Protein AF-A0A0G3IHI0-F1 (afdb_monomer_lite)

Secondary structure (DSSP, 8-state):
-EEEE-TTS-EEEEEESS-HHHHHHHHHT-SS----HHHHHHHHHHHHHHHHH-HHHHHHHHHHHSTTEEESSHHHHHHHHHTTT-------GGG--TT-EEEEE-HHHHHH-TT-TTSEEEEEEEEE-TTTTT-EEEEESSSPPPEEHHHHHHHHHHHHTSPPBHHHHHHHHHHTT--PPPTT-SS-HHHHHHHHHHHH-HHHHHHHHHHGGG--TTGGGSB-S-PPPGGG--S--EEEEEE--

Foldseek 3Di:
DDWDQDPVRDIKDKFAAQFVVVVLVVQVPDPPRDDQQQLVVLSVLLVVLCVVQPRNRSSVQCCPQVVRMDISHPVRSQSSQVVVVFHWDFDDPVPDAFFKKFKWAQPLCCLQAVPDSLRIFIWTFRFFDPVPPRATWIDTPPPDDTDGPVVVLVVNLVVLQFAHFLLSLVNLVVQLVDFDADPPGPGGSVRQVVQQCVVPPVVQSVVSNVVVVVDDPVRSRDGGPGGRDVVSRDSDMDRPGITDD

Structure (mmCIF, N/CA/C/O backbone):
data_AF-A0A0G3IHI0-F1
#
_entry.id   AF-A0A0G3IHI0-F1
#
loop_
_atom_site.group_PDB
_atom_site.id
_atom_site.type_symbol
_atom_site.label_atom_id
_atom_site.label_alt_id
_atom_site.label_comp_id
_atom_site.label_asym_id
_atom_site.label_entity_id
_atom_site.label_seq_id
_atom_site.pdbx_PDB_ins_code
_atom_site.Cartn_x
_atom_site.Cartn_y
_atom_site.Cartn_z
_atom_site.occupancy
_atom_site.B_iso_or_equiv
_atom_site.auth_seq_id
_atom_site.auth_comp_id
_atom_site.auth_asym_id
_atom_site.auth_atom_id
_atom_site.pdbx_PDB_model_num
ATOM 1 N N . MET A 1 1 ? -15.143 -15.387 12.262 1.00 87.44 1 MET A N 1
ATOM 2 C CA . MET A 1 1 ? -15.282 -14.516 11.078 1.00 87.44 1 MET A CA 1
ATOM 3 C C . MET A 1 1 ? -15.231 -15.403 9.837 1.00 87.44 1 MET A C 1
ATOM 5 O O . MET A 1 1 ? -14.634 -16.470 9.929 1.00 87.44 1 MET A O 1
ATOM 9 N N . ARG A 1 2 ? -15.918 -15.060 8.745 1.00 85.12 2 ARG A N 1
ATOM 10 C CA . ARG A 1 2 ? -15.931 -15.834 7.491 1.00 85.12 2 ARG A CA 1
ATOM 11 C C . ARG A 1 2 ? -15.214 -15.045 6.403 1.00 85.12 2 ARG A C 1
ATOM 13 O O . ARG A 1 2 ? -15.430 -13.843 6.302 1.00 85.12 2 ARG A O 1
ATOM 20 N N . GLN A 1 3 ? -14.407 -15.734 5.607 1.00 83.56 3 GLN A N 1
ATOM 21 C CA . GLN A 1 3 ? -13.783 -15.181 4.410 1.00 83.56 3 GLN A CA 1
ATOM 22 C C . GLN A 1 3 ? -14.759 -15.262 3.226 1.00 83.56 3 GLN A C 1
ATOM 24 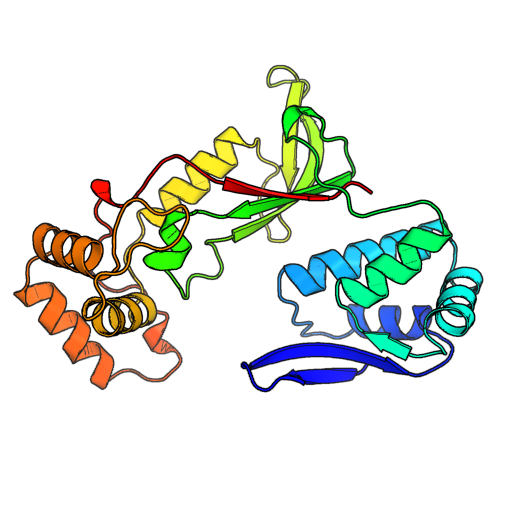O O . GLN A 1 3 ? -15.473 -16.259 3.080 1.00 83.56 3 GLN A O 1
ATOM 29 N N . ARG A 1 4 ? -14.774 -14.233 2.381 1.00 80.06 4 ARG A N 1
ATOM 30 C CA . ARG A 1 4 ? -15.492 -14.170 1.105 1.00 80.06 4 ARG A CA 1
ATOM 31 C C . ARG A 1 4 ? -14.552 -13.610 0.036 1.00 80.06 4 ARG A C 1
ATOM 33 O O . ARG A 1 4 ? -13.705 -12.787 0.353 1.00 80.06 4 ARG A O 1
ATOM 40 N N . ILE A 1 5 ? -14.693 -14.080 -1.199 1.00 72.62 5 ILE A N 1
ATOM 41 C CA . ILE A 1 5 ? -14.028 -13.498 -2.371 1.00 72.62 5 ILE A CA 1
ATOM 42 C C . ILE A 1 5 ? -15.074 -12.635 -3.082 1.00 72.62 5 ILE A C 1
ATOM 44 O O . ILE A 1 5 ? -16.183 -13.118 -3.336 1.00 72.62 5 ILE A O 1
ATOM 48 N N . GLU A 1 6 ? -14.754 -11.370 -3.327 1.00 74.00 6 GLU A N 1
ATOM 49 C CA . GLU A 1 6 ? -15.619 -10.417 -4.027 1.00 74.00 6 GLU A CA 1
ATOM 50 C C . GLU A 1 6 ? -15.458 -10.536 -5.557 1.00 74.00 6 GLU A C 1
ATOM 52 O O . GLU A 1 6 ? -14.597 -11.260 -6.062 1.00 74.00 6 GLU A O 1
ATOM 57 N N . GLU A 1 7 ? -16.332 -9.873 -6.318 1.00 59.03 7 GLU A N 1
ATOM 58 C CA . GLU A 1 7 ? -16.390 -9.997 -7.788 1.00 59.03 7 GLU A CA 1
ATOM 59 C C . GLU A 1 7 ? -15.126 -9.489 -8.500 1.00 59.03 7 GLU A C 1
ATOM 61 O O . GLU A 1 7 ? -14.806 -9.952 -9.593 1.00 59.03 7 GLU A O 1
ATOM 66 N N . ASP A 1 8 ? -14.390 -8.577 -7.866 1.00 55.50 8 ASP A N 1
ATOM 67 C CA . ASP A 1 8 ? -13.107 -8.041 -8.331 1.00 55.50 8 ASP A CA 1
ATOM 68 C C . ASP A 1 8 ? -11.900 -8.917 -7.940 1.00 55.50 8 ASP A C 1
ATOM 70 O O . ASP A 1 8 ? -10.761 -8.589 -8.270 1.00 55.50 8 ASP A O 1
ATOM 74 N N . GLY A 1 9 ? -12.137 -10.044 -7.260 1.00 60.50 9 GLY A N 1
ATOM 75 C CA . GLY A 1 9 ? -11.102 -10.958 -6.781 1.00 60.50 9 GLY A CA 1
ATOM 76 C C . GLY A 1 9 ? -10.497 -10.582 -5.426 1.00 60.50 9 GLY A C 1
ATOM 77 O O . GLY A 1 9 ? -9.649 -11.328 -4.931 1.00 60.50 9 GLY A O 1
ATOM 78 N N . SER A 1 10 ? -10.933 -9.482 -4.800 1.00 66.25 10 SER A N 1
ATOM 79 C CA . SER A 1 10 ? -10.493 -9.097 -3.456 1.00 66.25 10 SER A CA 1
ATOM 80 C C . SER A 1 10 ? -11.064 -10.024 -2.374 1.00 66.25 10 SER A C 1
ATOM 82 O O . SER A 1 10 ? -12.069 -10.718 -2.564 1.00 66.25 10 SER A O 1
ATOM 84 N N . ILE A 1 11 ? -10.390 -10.077 -1.223 1.00 74.00 11 ILE A N 1
ATOM 85 C CA . ILE A 1 11 ? -10.815 -10.874 -0.069 1.00 74.00 11 ILE A CA 1
ATOM 86 C C . ILE A 1 11 ? -11.546 -9.956 0.914 1.00 74.00 11 ILE A C 1
ATOM 88 O O . ILE A 1 11 ? -11.059 -8.888 1.256 1.00 74.00 11 ILE A O 1
ATOM 92 N N . ALA A 1 12 ? -12.682 -10.404 1.438 1.00 81.50 12 ALA A N 1
ATOM 93 C CA . ALA A 1 12 ? -13.408 -9.736 2.511 1.00 81.50 12 ALA A CA 1
ATOM 94 C C . ALA A 1 12 ? -13.579 -10.669 3.715 1.00 81.50 12 ALA A C 1
ATOM 96 O O . ALA A 1 12 ? -13.803 -11.876 3.567 1.00 81.50 12 ALA A O 1
ATOM 97 N N . TYR A 1 13 ? -13.520 -10.109 4.923 1.00 88.50 13 TYR A N 1
ATOM 98 C CA . TYR A 1 13 ? -13.780 -10.838 6.163 1.00 88.50 13 TYR A CA 1
ATOM 99 C C . TYR A 1 13 ? -15.013 -10.277 6.860 1.00 88.50 13 TYR A C 1
ATOM 101 O O . TYR A 1 13 ? -15.036 -9.123 7.273 1.00 88.50 13 TYR A O 1
ATOM 109 N N . ILE A 1 14 ? -16.038 -11.118 7.008 1.00 91.75 14 ILE A N 1
ATOM 110 C CA . ILE A 1 14 ? -17.348 -10.710 7.517 1.00 91.75 14 ILE A CA 1
ATOM 111 C C . ILE A 1 14 ? -17.708 -11.538 8.749 1.00 91.75 14 ILE A C 1
ATOM 113 O O . ILE A 1 14 ? -17.458 -12.747 8.843 1.00 91.75 14 ILE A O 1
ATOM 117 N N . TYR A 1 15 ? -18.314 -10.887 9.724 1.00 93.38 15 TYR A N 1
ATOM 118 C CA . TYR A 1 15 ? -18.810 -11.470 10.950 1.00 93.38 15 TYR A CA 1
ATOM 119 C C . TYR A 1 15 ? -20.286 -11.127 11.163 1.00 93.38 15 TYR A C 1
ATOM 121 O O . TYR A 1 15 ? -20.734 -10.020 10.882 1.00 93.38 15 TYR A O 1
ATOM 129 N N . GLU A 1 16 ? -21.030 -12.094 11.693 1.00 94.25 16 GLU A N 1
ATOM 130 C CA . GLU A 1 16 ? -22.399 -11.915 12.165 1.00 94.25 16 GLU A CA 1
ATOM 131 C C . GLU A 1 16 ? -22.557 -12.684 13.481 1.00 94.25 16 GLU A C 1
ATOM 133 O O . GLU A 1 16 ? -22.312 -13.894 13.540 1.00 94.25 16 GLU A O 1
ATOM 138 N N . GLY A 1 17 ? -22.924 -11.978 14.550 1.00 91.88 17 GLY A N 1
ATOM 139 C CA . GLY A 1 17 ? -23.102 -12.542 15.882 1.00 91.88 17 GLY A CA 1
ATOM 140 C C . GLY A 1 17 ? -22.890 -11.522 17.001 1.00 91.88 17 GLY A C 1
ATOM 141 O O . GLY A 1 17 ? -22.946 -10.316 16.791 1.00 91.88 17 GLY A O 1
ATOM 142 N N . LYS A 1 18 ? -22.666 -12.021 18.222 1.00 90.25 18 LYS A N 1
ATOM 143 C CA . LYS A 1 18 ? -22.511 -11.193 19.437 1.00 90.25 18 LYS A CA 1
ATOM 144 C C . LYS A 1 18 ? -21.088 -11.126 19.993 1.00 90.25 18 LYS A C 1
ATOM 146 O O . LYS A 1 18 ? -20.778 -10.204 20.723 1.00 90.25 18 LYS A O 1
ATOM 151 N N . ASP A 1 19 ? -20.249 -12.099 19.654 1.00 93.19 19 ASP A N 1
ATOM 152 C CA . ASP A 1 19 ? -18.867 -12.231 20.126 1.00 93.19 19 ASP A CA 1
ATOM 153 C C . ASP A 1 19 ? -17.843 -11.935 19.009 1.00 93.19 19 ASP A C 1
ATOM 155 O O . ASP A 1 19 ? -17.274 -12.842 18.393 1.00 93.19 19 ASP A O 1
ATOM 159 N N . LEU A 1 20 ? -17.658 -10.649 18.696 1.00 93.81 20 LEU A N 1
ATOM 160 C CA . LEU A 1 20 ? -16.629 -10.192 17.760 1.00 93.81 20 LEU A CA 1
ATOM 161 C C . LEU A 1 20 ? -15.230 -10.518 18.280 1.00 93.81 20 LEU A C 1
ATOM 163 O O . LEU A 1 20 ? -14.411 -11.019 17.514 1.00 93.81 20 LEU A O 1
ATOM 167 N N . SER A 1 21 ? -14.966 -10.297 19.570 1.00 92.00 21 SER A N 1
ATOM 168 C CA . SER A 1 21 ? -13.668 -10.597 20.189 1.00 92.00 21 SER A CA 1
ATOM 169 C C . SER A 1 21 ? -13.239 -12.048 19.980 1.00 92.00 21 SER A C 1
ATOM 171 O O . SER A 1 21 ? -12.132 -12.314 19.503 1.00 92.00 21 SER A O 1
ATOM 173 N N . GLY A 1 22 ? -14.127 -13.007 20.253 1.00 91.25 22 GLY A N 1
ATOM 174 C CA . GLY A 1 22 ? -13.869 -14.419 19.990 1.00 91.25 22 GLY A CA 1
ATOM 175 C C . GLY A 1 22 ? -13.744 -14.734 18.498 1.00 91.25 22 GLY A C 1
ATOM 176 O O . GLY A 1 22 ? -12.965 -15.609 18.111 1.00 91.25 22 GLY A O 1
ATOM 177 N N . ALA A 1 23 ? -14.465 -14.017 17.631 1.00 91.69 23 ALA A N 1
ATOM 178 C CA . ALA A 1 23 ? -14.326 -14.152 16.184 1.00 91.69 23 ALA A CA 1
ATOM 179 C C . ALA A 1 23 ? -12.973 -13.641 15.659 1.00 91.69 23 ALA A C 1
ATOM 181 O O . ALA A 1 23 ? -12.434 -14.277 14.753 1.00 91.69 23 ALA A O 1
ATOM 182 N N . LEU A 1 24 ? -12.435 -12.558 16.229 1.00 91.44 24 LEU A N 1
ATOM 183 C CA . LEU A 1 24 ? -11.104 -12.019 15.938 1.00 91.44 24 LEU A CA 1
ATOM 184 C C . LEU A 1 24 ? -10.007 -12.959 16.445 1.00 91.44 24 LEU A C 1
ATOM 186 O O . LEU A 1 24 ? -9.093 -13.274 15.694 1.00 91.44 24 LEU A O 1
ATOM 190 N N . ASN A 1 25 ? -10.144 -13.505 17.659 1.00 89.94 25 ASN A N 1
ATOM 191 C CA . ASN A 1 25 ? -9.208 -14.506 18.190 1.00 89.94 25 ASN A CA 1
ATOM 192 C C . ASN A 1 25 ? -9.120 -15.747 17.292 1.00 89.94 25 ASN A C 1
ATOM 194 O O . ASN A 1 25 ? -8.037 -16.265 17.041 1.00 89.94 25 ASN A O 1
ATOM 198 N N . LYS A 1 26 ? -10.257 -16.210 16.762 1.00 88.69 26 LYS A N 1
ATOM 199 C CA . LYS A 1 26 ? -10.284 -17.318 15.793 1.00 88.69 26 LYS A CA 1
ATOM 200 C C . LYS A 1 26 ? -9.663 -16.946 14.450 1.00 88.69 26 LYS A C 1
ATOM 202 O O . LYS A 1 26 ? -9.112 -17.821 13.798 1.00 88.69 26 LYS A O 1
ATOM 207 N N . LEU A 1 27 ? -9.794 -15.686 14.035 1.00 86.12 27 LEU A N 1
ATOM 208 C CA . LEU A 1 27 ? -9.224 -15.192 12.788 1.00 86.12 27 LEU A CA 1
ATOM 209 C C . LEU A 1 27 ? -7.691 -15.193 12.857 1.00 86.12 27 LEU A C 1
ATOM 211 O O . LEU A 1 27 ? -7.055 -15.805 12.011 1.00 86.12 27 LEU A O 1
ATOM 215 N N . ILE A 1 28 ? -7.116 -14.587 13.900 1.00 84.38 28 ILE A N 1
ATOM 216 C CA . ILE A 1 28 ? -5.655 -14.486 14.071 1.00 84.38 28 ILE A CA 1
ATOM 217 C C . ILE A 1 28 ? -4.987 -15.821 14.420 1.00 84.38 28 ILE A C 1
ATOM 219 O O . ILE A 1 28 ? -3.786 -15.970 14.235 1.00 84.38 28 ILE A O 1
ATOM 223 N N . ALA A 1 29 ? -5.748 -16.785 14.949 1.00 82.94 29 ALA A N 1
ATOM 224 C CA . ALA A 1 29 ? -5.262 -18.134 15.238 1.00 82.94 29 ALA A CA 1
ATOM 225 C C . ALA A 1 29 ? -5.324 -19.080 14.024 1.00 82.94 29 ALA A C 1
ATOM 227 O O . ALA A 1 29 ? -4.871 -20.220 14.123 1.00 82.94 29 ALA A O 1
ATOM 228 N N . HIS A 1 30 ? -5.925 -18.654 12.908 1.00 76.31 30 HIS A N 1
ATOM 229 C CA . HIS A 1 30 ? -5.966 -19.436 11.676 1.00 76.31 30 HIS A CA 1
ATOM 230 C C . HIS A 1 30 ? -4.599 -19.380 10.975 1.00 76.31 30 HIS A C 1
ATOM 232 O O . HIS A 1 30 ? -3.996 -18.320 10.922 1.00 76.31 30 HIS A O 1
ATOM 238 N N . ASP A 1 31 ? -4.110 -20.491 10.420 1.00 59.19 31 ASP A N 1
ATOM 239 C CA . ASP A 1 31 ? -2.842 -20.555 9.673 1.00 59.19 31 ASP A CA 1
ATOM 240 C C . ASP A 1 31 ? -3.004 -21.539 8.489 1.00 59.19 31 ASP A C 1
ATOM 242 O O . ASP A 1 31 ? -3.382 -22.692 8.728 1.00 59.19 31 ASP A O 1
ATOM 246 N N . PRO A 1 32 ? -2.808 -21.129 7.216 1.00 57.06 32 PRO A N 1
ATOM 247 C CA . PRO A 1 32 ? -2.398 -19.798 6.773 1.00 57.06 32 PRO A CA 1
ATOM 248 C C . PRO A 1 32 ? -3.486 -18.745 6.981 1.00 57.06 32 PRO A C 1
ATOM 250 O O . PRO A 1 32 ? -4.678 -18.979 6.756 1.00 57.06 32 PRO A O 1
ATOM 253 N N . PHE A 1 33 ? -3.042 -17.566 7.408 1.00 68.25 33 PHE A N 1
ATOM 254 C CA . PHE A 1 33 ? -3.845 -16.357 7.493 1.00 68.25 33 PHE A CA 1
ATOM 255 C C . PHE A 1 33 ? -3.445 -15.417 6.361 1.00 68.25 33 PHE A C 1
ATOM 257 O O . PHE A 1 33 ? -2.286 -15.022 6.270 1.00 68.25 33 PHE A O 1
ATOM 264 N N . VAL A 1 34 ? -4.389 -15.087 5.478 1.00 68.00 34 VAL A N 1
ATOM 265 C CA . VAL A 1 34 ? -4.125 -14.238 4.310 1.00 68.00 34 VAL A CA 1
ATOM 266 C C . VAL A 1 34 ? -4.838 -12.906 4.489 1.00 68.00 34 VAL A C 1
ATOM 268 O O . VAL A 1 34 ? -6.064 -12.865 4.606 1.00 68.00 34 VAL A O 1
ATOM 271 N N . LEU A 1 35 ? -4.065 -11.828 4.492 1.00 68.50 35 LEU A N 1
ATOM 272 C CA . LEU A 1 35 ? -4.540 -10.453 4.531 1.00 68.50 35 LEU A CA 1
ATOM 273 C C . LEU A 1 35 ? -3.804 -9.662 3.455 1.00 68.50 35 LEU A C 1
ATOM 275 O O . LEU A 1 35 ? -2.591 -9.808 3.317 1.00 68.50 35 LEU A O 1
ATOM 279 N N . ASP A 1 36 ? -4.523 -8.806 2.737 1.00 68.06 36 ASP A N 1
ATOM 280 C CA . ASP A 1 36 ? -3.878 -7.671 2.087 1.00 68.06 36 ASP A CA 1
ATOM 281 C C . ASP A 1 36 ? -3.536 -6.593 3.132 1.00 68.06 36 ASP A C 1
ATOM 283 O O . ASP A 1 36 ? -3.948 -6.659 4.298 1.00 68.06 36 ASP A O 1
ATOM 287 N N . CYS A 1 37 ? -2.758 -5.590 2.730 1.00 65.50 37 CYS A N 1
ATOM 288 C CA . CYS A 1 37 ? -2.298 -4.566 3.658 1.00 65.50 37 CYS A CA 1
ATOM 289 C C . CYS A 1 37 ? -3.443 -3.718 4.245 1.00 65.50 37 CYS A C 1
ATOM 291 O O . CYS A 1 37 ? -3.336 -3.268 5.385 1.00 65.50 37 CYS A O 1
ATOM 293 N N . THR A 1 38 ? -4.541 -3.517 3.513 1.00 71.88 38 THR A N 1
ATOM 294 C CA . THR A 1 38 ? -5.697 -2.739 3.983 1.00 71.88 38 THR A CA 1
ATOM 295 C C . THR A 1 38 ? -6.480 -3.509 5.043 1.00 71.88 38 THR A C 1
ATOM 297 O O . THR A 1 38 ? -6.780 -2.968 6.109 1.00 71.88 38 THR A O 1
ATOM 300 N N . LEU A 1 39 ? -6.764 -4.790 4.797 1.00 78.06 39 LEU A N 1
ATOM 301 C CA . LEU A 1 39 ? -7.377 -5.693 5.770 1.00 78.06 39 LEU A CA 1
ATOM 302 C C . LEU A 1 39 ? -6.515 -5.817 7.025 1.00 78.06 39 LEU A C 1
ATOM 304 O O . LEU A 1 39 ? -7.047 -5.854 8.134 1.00 78.06 39 LEU A O 1
ATOM 308 N N . PHE A 1 40 ? -5.191 -5.850 6.862 1.00 76.88 40 PHE A N 1
ATOM 309 C CA . PHE A 1 40 ? -4.257 -5.870 7.979 1.00 76.88 40 PHE A CA 1
ATOM 310 C C . PHE A 1 40 ? -4.365 -4.606 8.840 1.00 76.88 40 PHE A C 1
ATOM 312 O O . PHE A 1 40 ? -4.521 -4.711 10.056 1.00 76.88 40 PHE A O 1
ATOM 319 N N . VAL A 1 41 ? -4.352 -3.417 8.229 1.00 76.62 41 VAL A N 1
ATOM 320 C CA . VAL A 1 41 ? -4.532 -2.148 8.953 1.00 76.62 41 VAL A CA 1
ATOM 321 C C . VAL A 1 41 ? -5.862 -2.132 9.705 1.00 76.62 41 VAL A C 1
ATOM 323 O O . VAL A 1 41 ? -5.888 -1.859 10.905 1.00 76.62 41 VAL A O 1
ATOM 326 N N . ASN A 1 42 ? -6.958 -2.503 9.040 1.00 83.19 42 ASN A N 1
ATOM 327 C CA . ASN A 1 42 ? -8.282 -2.567 9.661 1.00 83.19 42 ASN A CA 1
ATOM 328 C C . ASN A 1 42 ? -8.322 -3.568 10.826 1.00 83.19 42 ASN A C 1
ATOM 330 O O . ASN A 1 42 ? -8.953 -3.301 11.853 1.00 83.19 42 ASN A O 1
ATOM 334 N N . LEU A 1 43 ? -7.616 -4.696 10.709 1.00 86.38 43 LEU A N 1
ATOM 335 C CA . LEU A 1 43 ? -7.477 -5.667 11.790 1.00 86.38 43 LEU A CA 1
ATOM 336 C C . LEU A 1 43 ? -6.711 -5.096 12.971 1.00 86.38 43 LEU A C 1
ATOM 338 O O . LEU A 1 43 ? -7.192 -5.214 14.094 1.00 86.38 43 LEU A O 1
ATOM 342 N N . CYS A 1 44 ? -5.565 -4.459 12.739 1.00 81.25 44 CYS A N 1
ATOM 343 C CA . CYS A 1 44 ? -4.801 -3.808 13.797 1.00 81.25 44 CYS A CA 1
ATOM 344 C C . CYS A 1 44 ? -5.641 -2.761 14.523 1.00 81.25 44 CYS A C 1
ATOM 346 O O . CYS A 1 44 ? -5.727 -2.822 15.744 1.00 81.25 44 CYS A O 1
ATOM 348 N N . MET A 1 45 ? -6.338 -1.885 13.794 1.00 81.50 45 MET A N 1
ATOM 349 C CA . MET A 1 45 ? -7.235 -0.888 14.390 1.00 81.50 45 MET A CA 1
ATOM 350 C C . MET A 1 45 ? -8.322 -1.543 15.248 1.00 81.50 45 MET A C 1
ATOM 352 O O . MET A 1 45 ? -8.569 -1.126 16.378 1.00 81.50 45 MET A O 1
ATOM 356 N N . THR A 1 46 ? -8.938 -2.616 14.748 1.00 87.06 46 THR A N 1
ATOM 357 C CA . THR A 1 4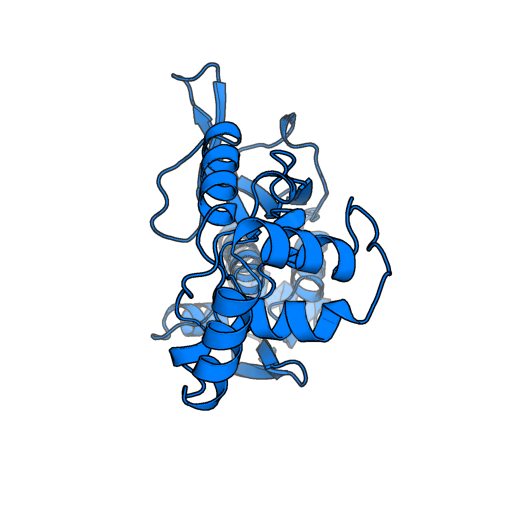6 ? -9.991 -3.339 15.476 1.00 87.06 46 THR A CA 1
ATOM 358 C C . THR A 1 46 ? -9.448 -4.051 16.720 1.00 87.06 46 THR A C 1
ATOM 360 O O . THR A 1 46 ? -10.101 -4.061 17.763 1.00 87.06 46 THR A O 1
ATOM 363 N N . LEU A 1 47 ? -8.253 -4.644 16.641 1.00 87.19 47 LEU A N 1
ATOM 364 C CA . LEU A 1 47 ? -7.595 -5.295 17.776 1.00 87.19 47 LEU A CA 1
ATOM 365 C C . LEU A 1 47 ? -7.136 -4.271 18.819 1.00 87.19 47 LEU A C 1
ATOM 367 O O . LEU A 1 47 ? -7.355 -4.493 20.001 1.00 87.19 47 LEU A O 1
ATOM 371 N N . SER A 1 48 ? -6.584 -3.129 18.407 1.00 80.12 48 SER A N 1
ATOM 372 C CA . SER A 1 48 ? -6.233 -2.039 19.322 1.00 80.12 48 SER A CA 1
ATOM 373 C C . SER A 1 48 ? -7.465 -1.475 20.026 1.00 80.12 48 SER A C 1
ATOM 375 O O . SER A 1 48 ? -7.433 -1.259 21.233 1.00 80.12 48 SER A O 1
ATOM 377 N N . LEU A 1 49 ? -8.582 -1.322 19.305 1.00 83.38 49 LEU A N 1
ATOM 378 C CA . LEU A 1 49 ? -9.862 -0.935 19.896 1.00 83.38 49 LEU A CA 1
ATOM 379 C C . LEU A 1 49 ? -10.331 -1.950 20.947 1.00 83.38 49 LEU A C 1
ATOM 381 O O . LEU A 1 49 ? -10.790 -1.569 22.023 1.00 83.38 49 LEU A O 1
ATOM 385 N N . ARG A 1 50 ? -10.213 -3.246 20.643 1.00 88.25 50 ARG A N 1
ATOM 386 C CA . ARG A 1 50 ? -10.518 -4.322 21.591 1.00 88.25 50 ARG A CA 1
ATOM 387 C C . ARG A 1 50 ? -9.639 -4.239 22.834 1.00 88.25 50 ARG A C 1
ATOM 389 O O . ARG A 1 50 ? -10.152 -4.392 23.935 1.00 88.25 50 ARG A O 1
ATOM 396 N N . ASP A 1 51 ? -8.340 -4.034 22.654 1.00 81.38 51 ASP A N 1
ATOM 397 C CA . ASP A 1 51 ? -7.374 -4.019 23.748 1.00 81.38 51 ASP A CA 1
ATOM 398 C C . ASP A 1 51 ? -7.598 -2.805 24.676 1.00 81.38 51 ASP A C 1
ATOM 400 O O . ASP A 1 51 ? -7.446 -2.937 25.888 1.00 81.38 51 ASP A O 1
ATOM 404 N N . GLU A 1 52 ? -8.040 -1.662 24.134 1.00 81.06 52 GLU A N 1
ATOM 405 C CA . GLU A 1 52 ? -8.393 -0.460 24.908 1.00 81.06 52 GLU A CA 1
ATOM 406 C C . GLU A 1 52 ? -9.741 -0.596 25.640 1.00 81.06 52 GLU A C 1
ATOM 408 O O . GLU A 1 52 ? -9.869 -0.242 26.811 1.00 81.06 52 GLU A O 1
ATOM 413 N N . LEU A 1 53 ? -10.772 -1.108 24.960 1.00 84.44 53 LEU A N 1
ATOM 414 C CA . LEU A 1 53 ? -12.133 -1.165 25.507 1.00 84.44 53 LEU A CA 1
ATOM 415 C C . LEU A 1 53 ? -12.420 -2.415 26.344 1.00 84.44 53 LEU A C 1
ATOM 417 O O . LEU A 1 53 ? -13.331 -2.412 27.176 1.00 84.44 53 LEU A O 1
ATOM 421 N N . GLY A 1 54 ? -11.688 -3.495 26.091 1.00 86.62 54 GLY A N 1
ATOM 422 C CA . GLY A 1 54 ? -12.016 -4.837 26.546 1.00 86.62 54 GLY A CA 1
ATOM 423 C C . GLY A 1 54 ? -13.108 -5.518 25.709 1.00 86.62 54 GLY A C 1
ATOM 424 O O . GLY A 1 54 ? -13.899 -4.891 24.997 1.00 86.62 54 GLY A O 1
ATOM 425 N N . ASP A 1 55 ? -13.167 -6.846 25.830 1.00 91.38 55 ASP A N 1
ATOM 426 C CA . ASP A 1 55 ? -14.025 -7.708 25.007 1.00 91.38 55 ASP A CA 1
ATOM 427 C C . ASP A 1 55 ? -15.521 -7.398 25.133 1.00 91.38 55 ASP A C 1
ATOM 429 O O . ASP A 1 55 ? -16.241 -7.343 24.134 1.00 91.38 55 ASP A O 1
ATOM 433 N N . GLU A 1 56 ? -16.003 -7.189 26.360 1.00 91.56 56 GLU A N 1
ATOM 434 C CA . GLU A 1 56 ? -17.421 -6.925 26.623 1.00 91.56 56 GLU A CA 1
ATOM 435 C C . GLU A 1 56 ? -17.879 -5.650 25.914 1.00 91.56 56 GLU A C 1
ATOM 437 O O . GLU A 1 56 ? -18.896 -5.643 25.217 1.00 91.56 56 GLU A O 1
ATOM 442 N N . ARG A 1 57 ? -17.080 -4.586 26.023 1.00 89.56 57 ARG A N 1
ATOM 443 C CA . ARG A 1 57 ? -17.433 -3.276 25.490 1.00 89.56 57 ARG A CA 1
ATOM 444 C C . ARG A 1 57 ? -17.362 -3.226 23.966 1.00 89.56 57 ARG A C 1
ATOM 446 O O . ARG A 1 57 ? -18.231 -2.616 23.344 1.00 89.56 57 ARG A O 1
ATOM 453 N N . LEU A 1 58 ? -16.391 -3.904 23.351 1.00 91.94 58 LEU A N 1
ATOM 454 C CA . LEU A 1 58 ? -16.340 -4.040 21.893 1.00 91.94 58 LEU A CA 1
ATOM 455 C C . LEU A 1 58 ? -17.576 -4.779 21.353 1.00 91.94 58 LEU A C 1
ATOM 457 O O . LEU A 1 58 ? -18.191 -4.352 20.375 1.00 91.94 58 LEU A O 1
ATOM 461 N N . ASN A 1 59 ? -17.966 -5.874 22.007 1.00 92.56 59 ASN A N 1
ATOM 462 C CA . ASN A 1 59 ? -19.137 -6.662 21.624 1.00 92.56 59 ASN A CA 1
ATOM 463 C C . ASN A 1 59 ? -20.451 -5.864 21.769 1.00 92.56 59 ASN A C 1
ATOM 465 O O . ASN A 1 59 ? -21.355 -5.985 20.935 1.00 92.56 59 ASN A O 1
ATOM 469 N N . GLU A 1 60 ? -20.556 -4.998 22.781 1.00 91.94 60 GLU A N 1
ATOM 470 C CA . GLU A 1 60 ? -21.666 -4.044 22.915 1.00 91.94 60 GLU A CA 1
ATOM 471 C C . GLU A 1 60 ? -21.707 -3.014 21.777 1.00 91.94 60 GLU A C 1
ATOM 473 O O . GLU A 1 60 ? -22.785 -2.738 21.235 1.00 91.94 60 GLU A O 1
ATOM 478 N N . LEU A 1 61 ? -20.555 -2.453 21.388 1.00 90.06 61 LEU A N 1
ATOM 479 C CA . LEU A 1 61 ? -20.468 -1.509 20.267 1.00 90.06 61 LEU A CA 1
ATOM 480 C C . LEU A 1 61 ? -20.905 -2.165 18.959 1.00 90.06 61 LEU A C 1
ATOM 482 O O . LEU A 1 61 ? -21.751 -1.617 18.251 1.00 90.06 61 LEU A O 1
ATOM 486 N N . LEU A 1 62 ? -20.430 -3.383 18.691 1.00 91.38 62 LEU A N 1
ATOM 487 C CA . LEU A 1 62 ? -20.877 -4.171 17.547 1.00 91.38 62 LEU A CA 1
ATOM 488 C C . LEU A 1 62 ? -22.409 -4.300 17.515 1.00 91.38 62 LEU A C 1
ATOM 490 O O . LEU A 1 62 ? -23.046 -4.072 16.483 1.00 91.38 62 LEU A O 1
ATOM 494 N N . SER A 1 63 ? -23.013 -4.696 18.639 1.00 89.12 63 SER A N 1
ATOM 495 C CA . SER A 1 63 ? -24.458 -4.920 18.702 1.00 89.12 63 SER A CA 1
ATOM 496 C C . SER A 1 63 ? -25.254 -3.627 18.534 1.00 89.12 63 SER A C 1
ATOM 498 O O . SER A 1 63 ? -26.308 -3.646 17.902 1.00 89.12 63 SER A O 1
ATOM 500 N N . SER A 1 64 ? -24.789 -2.525 19.122 1.00 89.94 64 SER A N 1
ATOM 501 C CA . SER A 1 64 ? -25.525 -1.257 19.155 1.00 89.94 64 SER A CA 1
ATOM 502 C C . SER A 1 64 ? -25.363 -0.421 17.885 1.00 89.94 64 SER A C 1
ATOM 504 O O . SER A 1 64 ? -26.308 0.267 17.501 1.00 89.94 64 SER A O 1
ATOM 506 N N . LYS A 1 65 ? -24.204 -0.488 17.217 1.00 88.25 65 LYS A N 1
ATOM 507 C CA . LYS A 1 65 ? -23.879 0.362 16.058 1.00 88.25 65 LYS A CA 1
ATOM 508 C C . LYS A 1 65 ? -23.981 -0.348 14.728 1.00 88.25 65 LYS A C 1
ATOM 510 O O . LYS A 1 65 ? -24.438 0.242 13.754 1.00 88.25 65 LYS A O 1
ATOM 515 N N . LEU A 1 66 ? -23.596 -1.615 14.698 1.00 89.12 66 LEU A N 1
ATOM 516 C CA . LEU A 1 66 ? -23.570 -2.399 13.469 1.00 89.12 66 LEU A CA 1
ATOM 517 C C . LEU A 1 66 ? -24.603 -3.535 13.477 1.00 89.12 66 LEU A C 1
ATOM 519 O O . LEU A 1 66 ? -24.630 -4.379 12.584 1.00 89.12 66 LEU A O 1
ATOM 523 N N . GLY A 1 67 ? -25.473 -3.581 14.493 1.00 90.44 67 GLY A N 1
ATOM 524 C CA . GLY A 1 67 ? -26.557 -4.559 14.581 1.00 90.44 67 GLY A CA 1
ATOM 525 C C . GLY A 1 67 ? -26.073 -6.008 14.679 1.00 90.44 67 GLY A C 1
ATOM 526 O O . GLY A 1 67 ? -26.767 -6.913 14.219 1.00 90.44 67 GLY A O 1
ATOM 527 N N . GLY A 1 68 ? -24.879 -6.239 15.238 1.00 91.56 68 GLY A N 1
ATOM 528 C CA . GLY A 1 68 ? -24.288 -7.578 15.324 1.00 91.56 68 GLY A CA 1
ATOM 529 C C . GLY A 1 68 ? -23.581 -8.040 14.048 1.00 91.56 68 GLY A C 1
ATOM 530 O O . GLY A 1 68 ? -23.193 -9.204 13.965 1.00 91.56 68 GLY A O 1
ATOM 531 N N . LYS A 1 69 ? -23.422 -7.170 13.047 1.00 93.88 69 LYS A N 1
ATOM 532 C CA . LYS A 1 69 ? -22.712 -7.460 11.796 1.00 93.88 69 LYS A CA 1
ATOM 533 C C . LYS A 1 69 ? -21.433 -6.646 11.739 1.00 93.88 69 LYS A C 1
ATOM 535 O O . LYS A 1 69 ? -21.424 -5.518 12.195 1.00 93.88 69 LYS A O 1
ATOM 540 N N . PHE A 1 70 ? -20.359 -7.210 11.220 1.00 93.50 70 PHE A N 1
ATOM 541 C CA . PHE A 1 70 ? -19.100 -6.490 11.079 1.00 93.50 70 PHE A CA 1
ATOM 542 C C . PHE A 1 70 ? -18.362 -6.968 9.848 1.00 93.50 70 PHE A C 1
ATOM 544 O O . PHE A 1 70 ? -18.117 -8.165 9.701 1.00 93.50 70 PHE A O 1
ATOM 551 N N . SER A 1 71 ? -18.002 -6.031 8.992 1.00 91.75 71 SER A N 1
ATOM 552 C CA . SER A 1 71 ? -17.041 -6.223 7.923 1.00 91.75 71 SER A CA 1
ATOM 553 C C . SER A 1 71 ? -15.685 -5.676 8.361 1.00 91.75 71 SER A C 1
ATOM 555 O O . SER A 1 71 ? -15.604 -4.608 8.964 1.00 91.75 71 SER A O 1
ATOM 557 N N . LEU A 1 72 ? -14.605 -6.401 8.074 1.00 88.75 72 LEU A N 1
ATOM 558 C CA . LEU A 1 72 ? -13.241 -5.930 8.310 1.00 88.75 72 LEU A CA 1
ATOM 559 C C . LEU A 1 72 ? -12.822 -4.930 7.219 1.00 88.75 72 LEU A C 1
ATOM 561 O O . LEU A 1 72 ? -11.880 -5.159 6.467 1.00 88.75 72 LEU A O 1
ATOM 565 N N . ASP A 1 73 ? -13.549 -3.826 7.116 1.00 83.94 73 ASP A N 1
ATOM 566 C CA . ASP A 1 73 ? -13.297 -2.750 6.167 1.00 83.94 73 ASP A CA 1
ATOM 567 C C . ASP A 1 73 ? -13.307 -1.385 6.859 1.00 83.94 73 ASP A C 1
ATOM 569 O O . ASP A 1 73 ? -13.692 -1.241 8.023 1.00 83.94 73 ASP A O 1
ATOM 573 N N . ALA A 1 74 ? -12.884 -0.357 6.126 1.00 78.75 74 ALA A N 1
ATOM 574 C CA . ALA A 1 74 ? -12.801 0.991 6.665 1.00 78.75 74 ALA A CA 1
ATOM 575 C C . ALA A 1 74 ? -14.169 1.542 7.108 1.00 78.75 74 ALA A C 1
ATOM 577 O O . ALA A 1 74 ? -14.211 2.370 8.012 1.00 78.75 74 ALA A O 1
ATOM 578 N N . SER A 1 75 ? -15.292 1.129 6.505 1.00 84.31 75 SER A N 1
ATOM 579 C CA . SER A 1 75 ? -16.613 1.669 6.852 1.00 84.31 75 SER A CA 1
ATOM 580 C C . SER A 1 75 ? -17.030 1.245 8.254 1.00 84.31 75 SER A C 1
ATOM 582 O O . SER A 1 75 ? -17.404 2.087 9.072 1.00 84.31 75 SER A O 1
ATOM 584 N N . ASP A 1 76 ? -16.955 -0.050 8.542 1.00 89.12 76 ASP A N 1
ATOM 585 C CA . ASP A 1 76 ? -17.377 -0.577 9.835 1.00 89.12 76 ASP A CA 1
ATOM 586 C C . ASP A 1 76 ? -16.357 -0.272 10.935 1.00 89.12 76 ASP A C 1
ATOM 588 O O . ASP A 1 76 ? -16.762 0.078 12.045 1.00 89.12 76 ASP A O 1
ATOM 592 N N . VAL A 1 77 ? -15.053 -0.286 10.627 1.00 85.25 77 VAL A N 1
ATOM 593 C CA . VAL A 1 77 ? -14.013 0.159 11.571 1.00 85.25 77 VAL A CA 1
ATOM 594 C C . VAL A 1 77 ? -14.213 1.628 11.957 1.00 85.25 77 VAL A C 1
ATOM 596 O O . VAL A 1 77 ? -14.204 1.941 13.147 1.00 85.25 77 VAL A O 1
ATOM 599 N N . ASN A 1 78 ? -14.482 2.523 10.997 1.00 80.44 78 ASN A N 1
ATOM 600 C CA . ASN A 1 78 ? -14.744 3.938 11.293 1.00 80.44 78 ASN A CA 1
ATOM 601 C C . ASN A 1 78 ? -15.951 4.130 12.220 1.00 80.44 78 ASN A C 1
ATOM 603 O O . ASN A 1 78 ? -15.856 4.873 13.193 1.00 80.44 78 ASN A O 1
ATOM 607 N N . LYS A 1 79 ? -17.062 3.421 11.982 1.00 85.88 79 LYS A N 1
ATOM 608 C CA . LYS A 1 79 ? -18.255 3.505 12.848 1.00 85.88 79 LYS A CA 1
ATOM 609 C C . LYS A 1 79 ? -17.971 3.076 14.290 1.00 85.88 79 LYS A C 1
ATOM 611 O O . LYS A 1 79 ? -18.602 3.588 15.210 1.00 85.88 79 LYS A O 1
ATOM 616 N N . LEU A 1 80 ? -17.067 2.115 14.497 1.00 84.62 80 LEU A N 1
ATOM 617 C CA . LEU A 1 80 ? -16.668 1.692 15.842 1.00 84.62 80 LEU A CA 1
ATOM 618 C C . LEU A 1 80 ? -15.755 2.725 16.522 1.00 84.62 80 LEU A C 1
ATOM 620 O O . LEU A 1 80 ? -15.892 2.946 17.724 1.00 84.62 80 LEU A O 1
ATOM 624 N N . LEU A 1 81 ? -14.859 3.367 15.764 1.00 79.75 81 LEU A N 1
ATOM 625 C CA . LEU A 1 81 ? -13.949 4.404 16.264 1.00 79.75 81 LEU A CA 1
ATOM 626 C C . LEU A 1 81 ? -14.681 5.701 16.645 1.00 79.75 81 LEU A C 1
ATOM 628 O O . LEU A 1 81 ? -14.406 6.264 17.706 1.00 79.75 81 LEU A O 1
ATOM 632 N N . GLU A 1 82 ? -15.650 6.143 15.835 1.00 80.19 82 GLU A N 1
ATOM 633 C CA . GLU A 1 82 ? -16.399 7.392 16.063 1.00 80.19 82 GLU A CA 1
ATOM 634 C C . GLU A 1 82 ? -17.041 7.452 17.460 1.00 80.19 82 GLU A C 1
ATOM 636 O O . GLU A 1 82 ? -17.070 8.504 18.101 1.00 80.19 82 GLU A O 1
ATOM 641 N N . GLU A 1 83 ? -17.506 6.315 17.978 1.00 75.25 83 GLU A N 1
ATOM 642 C CA . GLU A 1 83 ? -18.180 6.231 19.279 1.00 75.25 83 GLU A CA 1
ATOM 643 C C . GLU A 1 83 ? -17.269 6.446 20.481 1.00 75.25 83 GLU A C 1
ATOM 645 O O . GLU A 1 83 ? -17.743 6.793 21.564 1.00 75.25 83 GLU A O 1
ATOM 650 N N . ILE A 1 84 ? -15.970 6.243 20.301 1.00 71.19 84 ILE A N 1
ATOM 651 C CA . ILE A 1 84 ? -14.976 6.487 21.344 1.00 71.19 84 ILE A CA 1
ATOM 652 C C . ILE A 1 84 ? -14.238 7.809 21.121 1.00 71.19 84 ILE A C 1
ATOM 654 O O . ILE A 1 84 ? -13.273 8.110 21.818 1.00 71.19 84 ILE A O 1
ATOM 658 N N . GLY A 1 85 ? -14.722 8.623 20.176 1.00 64.69 85 GLY A N 1
ATOM 659 C CA . GLY A 1 85 ? -14.144 9.918 19.834 1.00 64.69 85 GLY A CA 1
ATOM 660 C C . GLY A 1 85 ? -12.858 9.823 19.018 1.00 64.69 85 GLY A C 1
ATOM 661 O O . GLY A 1 85 ? -12.188 10.843 18.853 1.00 64.69 85 GLY A O 1
ATOM 662 N N . LEU A 1 86 ? -12.522 8.636 18.504 1.00 67.00 86 LEU A N 1
ATOM 663 C CA . LEU A 1 86 ? -11.411 8.450 17.579 1.00 67.00 86 LEU A CA 1
ATOM 664 C C . LEU A 1 86 ? -11.921 8.581 16.147 1.00 67.00 86 LEU A C 1
ATOM 666 O O . LEU A 1 86 ? -13.052 8.217 15.824 1.00 67.00 86 LEU A O 1
ATOM 670 N N . LYS A 1 87 ? -11.086 9.121 15.268 1.00 63.75 87 LYS A N 1
ATOM 671 C CA . LYS A 1 87 ? -11.402 9.244 13.848 1.00 63.75 87 LYS A CA 1
ATOM 672 C C . LYS A 1 87 ? -10.149 8.993 13.041 1.00 63.75 87 LYS A C 1
ATOM 674 O O . LYS A 1 87 ? -9.081 9.493 13.376 1.00 63.75 87 LYS A O 1
ATOM 679 N N . ILE A 1 88 ? -10.317 8.312 11.920 1.00 61.59 88 ILE A N 1
ATOM 680 C CA . ILE A 1 88 ? -9.270 8.245 10.915 1.00 61.59 88 ILE A CA 1
ATOM 681 C C . ILE A 1 88 ? -9.194 9.631 10.261 1.00 61.59 88 ILE A C 1
ATOM 683 O O . ILE A 1 88 ? -10.095 10.037 9.526 1.00 61.59 88 ILE A O 1
ATOM 687 N N . ALA A 1 89 ? -8.142 10.392 10.569 1.00 57.66 89 ALA A N 1
ATOM 688 C CA . ALA A 1 89 ? -7.903 11.716 10.000 1.00 57.66 89 ALA A CA 1
ATOM 689 C C . ALA A 1 89 ? -6.557 11.790 9.277 1.00 57.66 89 ALA A C 1
ATOM 691 O O . ALA A 1 89 ? -5.554 11.272 9.767 1.00 57.66 89 ALA A O 1
ATOM 692 N N . VAL A 1 90 ? -6.547 12.500 8.144 1.00 58.19 90 VAL A N 1
ATOM 693 C CA . VAL A 1 90 ? -5.338 12.768 7.357 1.00 58.19 90 VAL A CA 1
ATOM 694 C C . VAL A 1 90 ? -4.504 13.854 8.029 1.00 58.19 90 VAL A C 1
ATOM 696 O O . VAL A 1 90 ? -4.963 14.984 8.204 1.00 58.19 90 VAL A O 1
ATOM 699 N N . LYS A 1 91 ? -3.263 13.516 8.387 1.00 63.34 91 LYS A N 1
ATOM 700 C CA . LYS A 1 91 ? -2.244 14.443 8.902 1.00 63.34 91 LYS A CA 1
ATOM 701 C C . LYS A 1 91 ? -1.127 14.659 7.887 1.00 63.34 91 LYS A C 1
ATOM 703 O O . LYS A 1 91 ? -0.891 13.842 7.005 1.00 63.34 91 LYS A O 1
ATOM 708 N N . SER A 1 92 ? -0.389 15.755 8.047 1.00 67.12 92 SER A N 1
ATOM 709 C CA . SER A 1 92 ? 0.910 15.879 7.381 1.00 67.12 92 SER A CA 1
ATOM 710 C C . SER A 1 92 ? 1.923 14.937 8.037 1.00 67.12 92 SER A C 1
ATOM 712 O O . SER A 1 92 ? 1.891 14.748 9.255 1.00 67.12 92 SER A O 1
ATOM 714 N N . VAL A 1 93 ? 2.862 14.382 7.262 1.00 69.31 93 VAL A N 1
ATOM 715 C CA . VAL A 1 93 ? 3.866 13.440 7.798 1.00 69.31 93 VAL A CA 1
ATOM 716 C C . VAL A 1 93 ? 4.639 14.023 8.983 1.00 69.31 93 VAL A C 1
ATOM 718 O O . VAL A 1 93 ? 4.883 13.336 9.967 1.00 69.31 93 VAL A O 1
ATOM 721 N N . ASN A 1 94 ? 4.958 15.318 8.948 1.00 70.88 94 ASN A N 1
ATOM 722 C CA . ASN A 1 94 ? 5.729 15.984 10.004 1.00 70.88 94 ASN A CA 1
ATOM 723 C C . ASN A 1 94 ? 4.979 16.101 11.347 1.00 70.88 94 ASN A C 1
ATOM 725 O O . ASN A 1 94 ? 5.583 16.468 12.354 1.00 70.88 94 ASN A O 1
ATOM 729 N N . GLN A 1 95 ? 3.675 15.819 11.363 1.00 74.06 95 GLN A N 1
ATOM 730 C CA . GLN A 1 95 ? 2.811 15.856 12.545 1.00 74.06 95 GLN A CA 1
ATOM 731 C C . GLN A 1 95 ? 2.499 14.458 13.095 1.00 74.06 95 GLN A C 1
ATOM 733 O O . GLN A 1 95 ? 1.696 14.346 14.021 1.00 74.06 95 GLN A O 1
ATOM 738 N N . MET A 1 96 ? 3.107 13.407 12.535 1.00 78.62 96 MET A N 1
ATOM 739 C CA . MET A 1 96 ? 2.865 12.041 12.982 1.00 78.62 96 MET A CA 1
ATOM 740 C C . MET A 1 96 ? 3.446 11.777 14.373 1.00 78.62 96 MET A C 1
ATOM 742 O O . MET A 1 96 ? 4.560 12.191 14.710 1.00 78.62 96 MET A O 1
ATOM 746 N N . ASN A 1 97 ? 2.685 11.025 15.158 1.00 79.69 97 ASN A N 1
ATOM 747 C CA . ASN A 1 97 ? 3.050 10.501 16.463 1.00 79.69 97 ASN A CA 1
ATOM 748 C C . ASN A 1 97 ? 3.253 8.987 16.397 1.00 79.69 97 ASN A C 1
ATOM 750 O O . ASN A 1 97 ? 2.894 8.326 15.424 1.00 79.69 97 ASN A O 1
ATOM 754 N N . LYS A 1 98 ? 3.843 8.424 17.455 1.00 82.69 98 LYS A N 1
ATOM 755 C CA . LYS A 1 98 ? 3.952 6.971 17.598 1.00 82.69 98 LYS A CA 1
ATOM 756 C C . LYS A 1 98 ? 2.550 6.347 17.583 1.00 82.69 98 LYS A C 1
ATOM 758 O O . LYS A 1 98 ? 1.712 6.757 18.377 1.00 82.69 98 LYS A O 1
ATOM 763 N N . GLY A 1 99 ? 2.348 5.340 16.740 1.00 74.19 99 GLY A N 1
ATOM 764 C CA . GLY A 1 99 ? 1.073 4.653 16.531 1.00 74.19 99 GLY A CA 1
ATOM 765 C C . GLY A 1 99 ? 0.344 5.085 15.260 1.00 74.19 99 GLY A C 1
ATOM 766 O O . GLY A 1 99 ? -0.394 4.276 14.712 1.00 74.19 99 GLY A O 1
ATOM 767 N N . ASP A 1 100 ? 0.603 6.293 14.744 1.00 76.56 100 ASP A N 1
ATOM 768 C CA . ASP A 1 100 ? -0.027 6.757 13.503 1.00 76.56 100 ASP A CA 1
ATOM 769 C C . ASP A 1 100 ? 0.391 5.864 12.320 1.00 76.56 100 ASP A C 1
ATOM 771 O O . ASP A 1 100 ? 1.555 5.454 12.208 1.00 76.56 100 ASP A O 1
ATOM 775 N N . ILE A 1 101 ? -0.552 5.592 11.416 1.00 75.62 101 ILE A N 1
ATOM 776 C CA . ILE A 1 101 ? -0.322 4.755 10.232 1.00 75.62 101 ILE A CA 1
ATOM 777 C C . ILE A 1 101 ? -0.047 5.658 9.033 1.00 75.62 101 ILE A C 1
ATOM 779 O O . ILE A 1 101 ? -0.776 6.612 8.767 1.00 75.62 101 ILE A O 1
ATOM 783 N N . LEU A 1 102 ? 1.024 5.358 8.311 1.00 75.62 102 LEU A N 1
ATOM 784 C CA . LEU A 1 102 ? 1.406 5.999 7.067 1.00 75.62 102 LEU A CA 1
ATOM 785 C C . LEU A 1 102 ? 1.169 5.020 5.920 1.00 75.62 102 LEU A C 1
ATOM 787 O O . LEU A 1 102 ? 1.740 3.932 5.908 1.00 75.62 102 LEU A O 1
ATOM 791 N N . TYR A 1 103 ? 0.381 5.434 4.937 1.00 73.88 103 TYR A N 1
ATOM 792 C CA . TYR A 1 103 ? 0.304 4.765 3.650 1.00 73.88 103 TYR A CA 1
ATOM 793 C C . TYR A 1 103 ? 1.151 5.545 2.644 1.00 73.88 103 TYR A C 1
ATOM 795 O O . TYR A 1 103 ? 0.888 6.720 2.355 1.00 73.88 103 TYR A O 1
ATOM 803 N N . ILE A 1 104 ? 2.200 4.892 2.151 1.00 68.69 104 ILE A N 1
ATOM 804 C CA . ILE A 1 104 ? 3.043 5.412 1.078 1.00 68.69 104 ILE A CA 1
ATOM 805 C C . ILE A 1 104 ? 2.779 4.634 -0.196 1.00 68.69 104 ILE A C 1
ATOM 807 O O . ILE A 1 104 ? 2.671 3.409 -0.176 1.00 68.69 104 ILE A O 1
ATOM 811 N N . GLU A 1 105 ? 2.718 5.360 -1.301 1.00 64.88 105 GLU A N 1
ATOM 812 C CA . GLU A 1 105 ? 2.546 4.788 -2.625 1.00 64.88 105 GLU A CA 1
ATOM 813 C C . GLU A 1 105 ? 3.600 5.376 -3.560 1.00 64.88 105 GLU A C 1
ATOM 815 O O . GLU A 1 105 ? 3.847 6.588 -3.589 1.00 64.88 105 GLU A O 1
ATOM 820 N N . ALA A 1 106 ? 4.242 4.493 -4.315 1.00 61.62 106 ALA A N 1
ATOM 821 C CA . ALA A 1 106 ? 5.075 4.869 -5.436 1.00 61.62 106 ALA A CA 1
ATOM 822 C C . ALA A 1 106 ? 4.149 5.249 -6.593 1.00 61.62 106 ALA A C 1
ATOM 824 O O . ALA A 1 106 ? 3.642 4.372 -7.288 1.00 61.62 106 ALA A O 1
ATOM 825 N N . VAL A 1 107 ? 3.928 6.552 -6.772 1.00 55.34 107 VAL A N 1
ATOM 826 C CA . VAL A 1 107 ? 3.015 7.139 -7.773 1.00 55.34 107 VAL A CA 1
ATOM 827 C C . VAL A 1 107 ? 3.194 6.463 -9.136 1.00 55.34 107 VAL A C 1
ATOM 829 O O . VAL A 1 107 ? 2.273 5.867 -9.680 1.00 55.34 107 VAL A O 1
ATOM 832 N N . ASN A 1 108 ? 4.443 6.362 -9.580 1.00 53.25 108 ASN A N 1
ATOM 833 C CA . ASN A 1 108 ? 4.780 5.815 -10.891 1.00 53.25 108 ASN A CA 1
ATOM 834 C C . ASN A 1 108 ? 4.638 4.297 -10.993 1.00 53.25 108 ASN A C 1
ATOM 836 O O . ASN A 1 108 ? 4.381 3.750 -12.067 1.00 53.25 108 ASN A O 1
ATOM 840 N N . ALA A 1 109 ? 4.840 3.579 -9.890 1.00 50.66 109 ALA A N 1
ATOM 841 C CA . ALA A 1 109 ? 4.833 2.127 -9.934 1.00 50.66 109 ALA A CA 1
ATOM 842 C C . ALA A 1 109 ? 3.407 1.590 -10.142 1.00 50.66 109 ALA A C 1
ATOM 844 O O . ALA A 1 109 ? 3.234 0.509 -10.693 1.00 50.66 109 ALA A O 1
ATOM 845 N N . ARG A 1 110 ? 2.361 2.363 -9.825 1.00 51.84 110 ARG A N 1
ATOM 846 C CA . ARG A 1 110 ? 0.977 1.973 -10.128 1.00 51.84 110 ARG A CA 1
ATOM 847 C C . ARG A 1 110 ? 0.683 1.904 -11.630 1.00 51.84 110 ARG A C 1
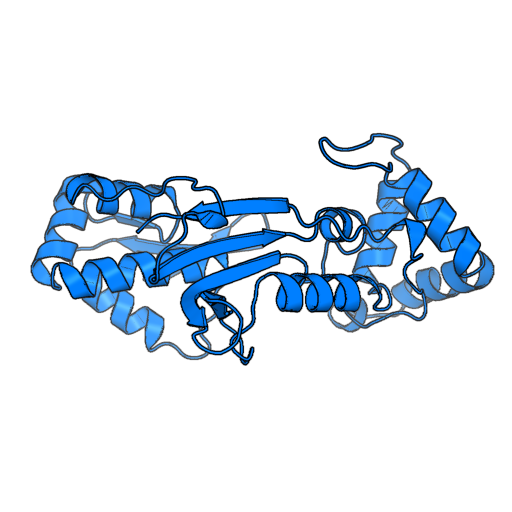ATOM 849 O O . ARG A 1 110 ? -0.090 1.044 -12.050 1.00 51.84 110 ARG A O 1
ATOM 856 N N . VAL A 1 111 ? 1.286 2.779 -12.435 1.00 54.19 111 VAL A N 1
ATOM 857 C CA . VAL A 1 111 ? 1.096 2.774 -13.895 1.00 54.19 111 VAL A CA 1
ATOM 858 C C . VAL A 1 111 ? 1.982 1.717 -14.558 1.00 54.19 111 VAL A C 1
ATOM 860 O O . VAL A 1 111 ? 1.540 1.051 -15.496 1.00 54.19 111 VAL A O 1
ATOM 863 N N . PHE A 1 112 ? 3.211 1.532 -14.058 1.00 58.59 112 PHE A N 1
ATOM 864 C CA . PHE A 1 112 ? 4.241 0.751 -14.758 1.00 58.59 112 PHE A CA 1
ATOM 865 C C . PHE A 1 112 ? 4.581 -0.609 -14.128 1.00 58.59 112 PHE A C 1
ATOM 867 O O . PHE A 1 112 ? 5.122 -1.473 -14.810 1.00 58.59 112 PHE A O 1
ATOM 874 N N . HIS A 1 113 ? 4.198 -0.831 -12.871 1.00 60.50 113 HIS A N 1
ATOM 875 C CA . HIS A 1 113 ? 4.252 -2.108 -12.151 1.00 60.50 113 HIS A CA 1
ATOM 876 C C . HIS A 1 113 ? 2.885 -2.472 -11.535 1.00 60.50 113 HIS A C 1
ATOM 878 O O . HIS A 1 113 ? 2.807 -2.772 -10.346 1.00 60.50 113 HIS A O 1
ATOM 884 N N . PRO A 1 114 ? 1.768 -2.435 -12.277 1.00 51.91 114 PRO A N 1
ATOM 885 C CA . PRO A 1 114 ? 0.419 -2.536 -11.707 1.00 51.91 114 PRO A CA 1
ATOM 886 C C . PRO A 1 114 ? 0.165 -3.810 -10.884 1.00 51.91 114 PRO A C 1
ATOM 888 O O . PRO A 1 114 ? -0.814 -3.870 -10.142 1.00 51.91 114 PRO A O 1
ATOM 891 N N . THR A 1 115 ? 1.022 -4.828 -11.012 1.00 49.31 115 THR A N 1
ATOM 892 C CA . THR A 1 115 ? 0.910 -6.096 -10.287 1.00 49.31 115 THR A CA 1
ATOM 893 C C . THR A 1 115 ? 1.904 -6.270 -9.140 1.00 49.31 115 THR A C 1
ATOM 895 O O . THR A 1 115 ? 1.774 -7.226 -8.372 1.00 49.31 115 THR A O 1
ATOM 898 N N . ALA A 1 116 ? 2.871 -5.362 -8.978 1.00 55.00 116 ALA A N 1
ATOM 899 C CA . ALA A 1 116 ? 3.849 -5.467 -7.907 1.00 55.00 116 ALA A CA 1
ATOM 900 C C . ALA A 1 116 ? 3.198 -5.126 -6.561 1.00 55.00 116 ALA A C 1
ATOM 902 O O . ALA A 1 116 ? 2.832 -3.984 -6.273 1.00 55.00 116 ALA A O 1
ATOM 903 N N . THR A 1 117 ? 3.121 -6.133 -5.692 1.00 52.69 117 THR A N 1
ATOM 904 C CA . THR A 1 117 ? 2.620 -6.026 -4.311 1.00 52.69 117 THR A CA 1
ATOM 905 C C . THR A 1 117 ? 3.414 -5.038 -3.450 1.00 52.69 117 THR A C 1
ATOM 907 O O . THR A 1 117 ? 2.982 -4.699 -2.355 1.00 52.69 117 THR A O 1
ATOM 910 N N . MET A 1 118 ? 4.565 -4.572 -3.941 1.00 57.31 118 MET A N 1
ATOM 911 C CA . MET A 1 118 ? 5.529 -3.726 -3.233 1.00 57.31 118 MET A CA 1
ATOM 912 C C . MET A 1 118 ? 5.441 -2.239 -3.614 1.00 57.31 118 MET A C 1
ATOM 914 O O . MET A 1 118 ? 6.227 -1.427 -3.135 1.00 57.31 118 MET A O 1
ATOM 918 N N . ASN A 1 119 ? 4.493 -1.841 -4.463 1.00 60.38 119 ASN A N 1
ATOM 919 C CA . ASN A 1 119 ? 4.366 -0.440 -4.892 1.00 60.38 119 ASN A CA 1
ATOM 920 C C . ASN A 1 119 ? 3.715 0.468 -3.859 1.00 60.38 119 ASN A C 1
ATOM 922 O O . ASN A 1 119 ? 3.734 1.692 -3.983 1.00 60.38 119 ASN A O 1
ATOM 926 N N . SER A 1 120 ? 3.122 -0.136 -2.842 1.00 64.38 120 SER A N 1
ATOM 927 C CA . SER A 1 120 ? 2.479 0.571 -1.761 1.00 64.38 120 SER A CA 1
ATOM 928 C C . SER A 1 120 ? 2.799 -0.120 -0.454 1.00 64.38 120 SER A C 1
ATOM 930 O O . SER A 1 120 ? 2.810 -1.347 -0.390 1.00 64.38 120 SER A O 1
ATOM 932 N N . HIS A 1 121 ? 3.033 0.662 0.588 1.00 72.81 121 HIS A N 1
ATOM 933 C CA . HIS A 1 121 ? 3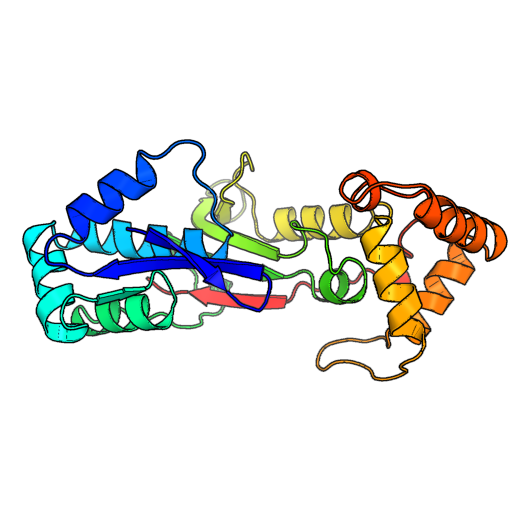.307 0.134 1.911 1.00 72.81 121 HIS A CA 1
ATOM 934 C C . HIS A 1 121 ? 2.415 0.830 2.925 1.00 72.81 121 HIS A C 1
ATOM 936 O O . HIS A 1 121 ? 2.303 2.055 2.947 1.00 72.81 121 HIS A O 1
ATOM 942 N N . ASN A 1 122 ? 1.823 0.027 3.803 1.00 74.06 122 ASN A N 1
ATOM 943 C CA . ASN A 1 122 ? 1.270 0.522 5.051 1.00 74.06 122 ASN A CA 1
ATOM 944 C C . ASN A 1 122 ? 2.342 0.367 6.131 1.00 74.06 122 ASN A C 1
ATOM 946 O O . ASN A 1 122 ? 2.944 -0.698 6.277 1.00 74.06 122 ASN A O 1
ATOM 950 N N . LEU A 1 123 ? 2.598 1.445 6.856 1.00 78.81 123 LEU A N 1
ATOM 951 C CA . LEU A 1 123 ? 3.684 1.560 7.814 1.00 78.81 123 LEU A CA 1
ATOM 952 C C . LEU A 1 123 ? 3.155 2.134 9.122 1.00 78.81 123 LEU A C 1
ATOM 954 O O . LEU A 1 123 ? 2.334 3.045 9.111 1.00 78.81 123 LEU A O 1
ATOM 958 N N . VAL A 1 124 ? 3.671 1.669 10.253 1.00 82.56 124 VAL A N 1
ATOM 959 C CA . VAL A 1 124 ? 3.357 2.250 11.565 1.00 82.56 124 VAL A CA 1
ATOM 960 C C . VAL A 1 124 ? 4.500 3.150 11.997 1.00 82.56 124 VAL A C 1
ATOM 962 O O . VAL A 1 124 ? 5.658 2.730 12.006 1.00 82.56 124 VAL A O 1
ATOM 965 N N . CYS A 1 125 ? 4.191 4.382 12.393 1.00 85.88 125 CYS A N 1
ATOM 966 C CA . CYS A 1 125 ? 5.155 5.253 13.049 1.00 85.88 125 CYS A CA 1
ATOM 967 C C . CYS A 1 125 ? 5.493 4.677 14.430 1.00 85.88 125 CYS A C 1
ATOM 969 O O . CYS A 1 125 ? 4.648 4.619 15.322 1.00 85.88 125 CYS A O 1
ATOM 971 N N . ILE A 1 126 ? 6.738 4.263 14.647 1.00 87.06 126 ILE A N 1
ATOM 972 C CA . ILE A 1 126 ? 7.177 3.687 15.929 1.00 87.06 126 ILE A CA 1
ATOM 973 C C . ILE A 1 126 ? 7.780 4.733 16.878 1.00 87.06 126 ILE A C 1
ATOM 975 O O . ILE A 1 126 ? 8.098 4.424 18.031 1.00 87.06 126 ILE A O 1
ATOM 979 N N . GLY A 1 127 ? 7.897 5.982 16.422 1.00 85.94 127 GLY A N 1
ATOM 980 C CA . GLY A 1 127 ? 8.407 7.113 17.188 1.00 85.94 127 GLY A CA 1
ATOM 981 C C . GLY A 1 127 ? 9.491 7.876 16.436 1.00 85.94 127 GLY A C 1
ATOM 982 O O . GLY A 1 127 ? 9.514 7.904 15.209 1.00 85.94 127 GLY A O 1
ATOM 983 N N . LYS A 1 128 ? 10.389 8.520 17.184 1.00 84.69 128 LYS A N 1
ATOM 984 C CA . LYS A 1 128 ? 11.496 9.309 16.632 1.00 84.69 128 LYS A CA 1
ATOM 985 C C . LYS A 1 128 ? 12.826 8.643 16.942 1.00 84.69 128 LYS A C 1
ATOM 987 O O . LYS A 1 128 ? 13.035 8.225 18.080 1.00 84.69 128 LYS A O 1
ATOM 992 N N . ASN A 1 129 ? 13.724 8.585 15.964 1.00 79.81 129 ASN A N 1
ATOM 993 C CA . ASN A 1 129 ? 15.081 8.096 16.159 1.00 79.81 129 ASN A CA 1
ATOM 994 C C . ASN A 1 129 ? 15.903 9.133 16.942 1.00 79.81 129 ASN A C 1
ATOM 996 O O . ASN A 1 129 ? 16.177 10.209 16.408 1.00 79.81 129 ASN A O 1
ATOM 1000 N N . PRO A 1 130 ? 16.337 8.847 18.181 1.00 71.62 130 PRO A N 1
ATOM 1001 C CA . PRO A 1 130 ? 17.161 9.785 18.937 1.00 71.62 130 PRO A CA 1
ATOM 1002 C C . PRO A 1 130 ? 18.571 9.971 18.346 1.00 71.62 130 PRO A C 1
ATOM 1004 O O . PRO A 1 130 ? 19.228 10.947 18.686 1.00 71.62 130 PRO A O 1
ATOM 1007 N N . ALA A 1 131 ? 19.036 9.067 17.475 1.00 72.56 131 ALA A N 1
ATOM 1008 C CA . ALA A 1 131 ? 20.363 9.103 16.856 1.00 72.56 131 ALA A CA 1
ATOM 1009 C C . ALA A 1 131 ? 20.392 9.720 15.442 1.00 72.56 131 ALA A C 1
ATOM 1011 O O . ALA A 1 131 ? 21.474 10.010 14.942 1.00 72.56 131 ALA A O 1
ATOM 1012 N N . ALA A 1 132 ? 19.234 9.932 14.808 1.00 68.69 132 ALA A N 1
ATOM 1013 C CA . ALA A 1 132 ? 19.115 10.521 13.470 1.00 68.69 132 ALA A CA 1
ATOM 1014 C C . ALA A 1 132 ? 18.250 11.789 13.520 1.00 68.69 132 ALA A C 1
ATOM 1016 O O . ALA A 1 132 ? 17.134 11.805 13.010 1.00 68.69 132 ALA A O 1
ATOM 1017 N N . ASP A 1 133 ? 18.722 12.824 14.222 1.00 72.56 133 ASP A N 1
ATOM 1018 C CA . ASP A 1 133 ? 18.080 14.149 14.312 1.00 72.56 133 ASP A CA 1
ATOM 1019 C C . ASP A 1 133 ? 16.585 14.137 14.682 1.00 72.56 133 ASP A C 1
ATOM 1021 O O . ASP A 1 133 ? 15.805 14.984 14.244 1.00 72.56 133 ASP A O 1
ATOM 1025 N N . HIS A 1 134 ? 16.153 13.175 15.503 1.00 76.56 134 HIS A N 1
ATOM 1026 C CA . HIS A 1 134 ? 14.745 13.000 15.875 1.00 76.56 134 HIS A CA 1
ATOM 1027 C C . HIS A 1 134 ? 13.798 12.773 14.682 1.00 76.56 134 HIS A C 1
ATOM 1029 O O . HIS A 1 134 ? 12.600 13.065 14.783 1.00 76.56 134 HIS A O 1
ATOM 1035 N N . GLN A 1 135 ? 14.304 12.229 13.572 1.00 83.94 135 GLN A N 1
ATOM 1036 C CA . GLN A 1 135 ? 13.486 11.838 12.428 1.00 83.94 135 GLN A CA 1
ATOM 1037 C C . GLN A 1 135 ? 12.477 10.750 12.807 1.00 83.94 135 GLN A C 1
ATOM 1039 O O . GLN A 1 135 ? 12.738 9.905 13.667 1.00 83.94 135 GLN A O 1
ATOM 1044 N N . LEU A 1 136 ? 11.309 10.789 12.165 1.00 86.69 136 LEU A N 1
ATOM 1045 C CA . LEU A 1 136 ? 10.273 9.775 12.336 1.00 86.69 136 LEU A CA 1
ATOM 1046 C C . LEU A 1 136 ? 10.753 8.432 11.791 1.00 86.69 136 LEU A C 1
ATOM 1048 O O . LEU A 1 136 ? 11.323 8.363 10.702 1.00 86.69 136 LEU A O 1
ATOM 1052 N N . MET A 1 137 ? 10.489 7.385 12.563 1.00 89.56 137 MET A N 1
ATOM 1053 C CA . MET A 1 137 ? 10.794 6.005 12.221 1.00 89.56 137 MET A CA 1
ATOM 1054 C C . MET A 1 137 ? 9.507 5.252 11.958 1.00 89.56 137 MET A C 1
ATOM 1056 O O . MET A 1 137 ? 8.544 5.354 12.722 1.00 89.56 137 MET A O 1
ATOM 1060 N N . PHE A 1 138 ? 9.537 4.445 10.913 1.00 86.94 138 PHE A N 1
ATOM 1061 C CA . PHE A 1 138 ? 8.415 3.673 10.431 1.00 86.94 138 PHE A CA 1
ATOM 1062 C C . PHE A 1 138 ? 8.790 2.200 10.369 1.00 86.94 138 PHE A C 1
ATOM 1064 O O . PHE A 1 138 ? 9.935 1.850 10.090 1.00 86.94 138 PHE A O 1
ATOM 1071 N N . GLN A 1 139 ? 7.816 1.338 10.622 1.00 85.75 139 GLN A N 1
ATOM 1072 C CA . GLN A 1 139 ? 7.970 -0.099 10.473 1.00 85.75 139 GLN A CA 1
ATOM 1073 C C . GLN A 1 139 ? 6.842 -0.644 9.601 1.00 85.75 139 GLN A C 1
ATOM 1075 O O . GLN A 1 139 ? 5.668 -0.383 9.868 1.00 85.75 139 GLN A O 1
ATOM 1080 N N . GLY A 1 140 ? 7.219 -1.372 8.549 1.00 77.56 140 GLY A N 1
ATOM 1081 C CA . GLY A 1 140 ? 6.290 -2.152 7.738 1.00 77.56 140 GLY A CA 1
ATOM 1082 C C . GLY A 1 140 ? 5.921 -3.473 8.403 1.00 77.56 140 GLY A C 1
ATOM 1083 O O . GLY A 1 140 ? 6.504 -3.869 9.410 1.00 77.56 140 GLY A O 1
ATOM 1084 N N . PHE A 1 141 ? 4.934 -4.155 7.831 1.00 68.50 141 PHE A N 1
ATOM 1085 C CA . PHE A 1 141 ? 4.366 -5.376 8.410 1.00 68.50 141 PHE A CA 1
ATOM 1086 C C . PHE A 1 141 ? 5.091 -6.666 8.004 1.00 68.50 141 PHE A C 1
ATOM 1088 O O . PHE A 1 141 ? 4.869 -7.716 8.605 1.00 68.50 141 PHE A O 1
ATOM 1095 N N . GLU A 1 142 ? 5.990 -6.591 7.024 1.00 65.50 142 GLU A N 1
ATOM 1096 C CA . GLU A 1 142 ? 6.916 -7.674 6.689 1.00 65.50 142 GLU A CA 1
ATOM 1097 C C . GLU A 1 142 ? 8.173 -7.629 7.579 1.00 65.50 142 GLU A C 1
ATOM 1099 O O . GLU A 1 142 ? 8.274 -6.814 8.495 1.00 65.50 142 GLU A O 1
ATOM 1104 N N . ARG A 1 143 ? 9.169 -8.492 7.324 1.00 63.50 143 ARG A N 1
ATOM 1105 C CA . ARG A 1 143 ? 10.487 -8.451 7.997 1.00 63.50 143 ARG A CA 1
ATOM 1106 C C . ARG A 1 143 ? 11.327 -7.249 7.528 1.00 63.50 143 ARG A C 1
ATOM 1108 O O . ARG A 1 143 ? 12.456 -7.414 7.076 1.00 63.50 143 ARG A O 1
ATOM 1115 N N . MET A 1 144 ? 10.752 -6.056 7.601 1.00 74.00 144 MET A N 1
ATOM 1116 C CA . MET A 1 144 ? 11.394 -4.791 7.290 1.00 74.00 144 MET A CA 1
ATOM 1117 C C . MET A 1 144 ? 11.988 -4.212 8.574 1.00 74.00 144 MET A C 1
ATOM 1119 O O . MET A 1 144 ? 11.307 -4.093 9.599 1.00 74.00 144 MET A O 1
ATOM 1123 N N . GLU A 1 145 ? 13.267 -3.855 8.514 1.00 84.00 145 GLU A N 1
ATOM 1124 C CA . GLU A 1 145 ? 13.918 -3.121 9.594 1.00 84.00 145 GLU A CA 1
ATOM 1125 C C . GLU A 1 145 ? 13.275 -1.732 9.740 1.00 84.00 145 GLU A C 1
ATOM 1127 O O . GLU A 1 145 ? 12.936 -1.101 8.730 1.00 84.00 145 GLU A O 1
ATOM 1132 N N . PRO A 1 146 ? 13.100 -1.224 10.973 1.00 87.88 146 PRO A N 1
ATOM 1133 C CA . PRO A 1 146 ? 12.616 0.128 11.177 1.00 87.88 146 PRO A CA 1
ATOM 1134 C C . PRO A 1 146 ? 13.446 1.149 10.404 1.00 87.88 146 PRO A C 1
ATOM 1136 O O . PRO A 1 146 ? 14.666 1.201 10.545 1.00 87.88 146 PRO A O 1
ATOM 1139 N N . SER A 1 147 ? 12.772 1.982 9.621 1.00 88.06 147 SER A N 1
ATOM 1140 C CA . SER A 1 147 ? 13.403 2.847 8.624 1.00 88.06 147 SER A CA 1
ATOM 1141 C C . SER A 1 147 ? 12.828 4.261 8.682 1.00 88.06 147 SER A C 1
ATOM 1143 O O . SER A 1 147 ? 11.669 4.456 9.060 1.00 88.06 147 SER A O 1
ATOM 1145 N N . THR A 1 148 ? 13.623 5.273 8.331 1.00 86.81 148 THR A N 1
ATOM 1146 C CA . THR A 1 148 ? 13.105 6.641 8.177 1.00 86.81 148 THR A CA 1
ATOM 1147 C C . THR A 1 148 ? 12.300 6.759 6.882 1.00 86.81 148 THR A C 1
ATOM 1149 O O . THR A 1 148 ? 12.389 5.910 5.995 1.00 86.81 148 THR A O 1
ATOM 1152 N N . LEU A 1 149 ? 11.536 7.845 6.717 1.00 80.31 149 LEU A N 1
ATOM 1153 C CA . LEU A 1 149 ? 10.875 8.110 5.432 1.00 80.31 149 LEU A CA 1
ATOM 1154 C C . LEU A 1 149 ? 11.884 8.244 4.279 1.00 80.31 149 LEU A C 1
ATOM 1156 O O . LEU A 1 149 ? 11.562 7.884 3.153 1.00 80.31 149 LEU A O 1
ATOM 1160 N N . ALA A 1 150 ? 13.081 8.776 4.543 1.00 80.62 150 ALA A N 1
ATOM 1161 C CA . ALA A 1 150 ? 14.116 8.912 3.524 1.00 80.62 150 ALA A CA 1
ATOM 1162 C C . ALA A 1 150 ? 14.618 7.536 3.062 1.00 80.62 150 ALA A C 1
ATOM 1164 O O . ALA A 1 150 ? 14.655 7.284 1.860 1.00 80.62 150 ALA A O 1
ATOM 1165 N N . ASP A 1 151 ? 14.889 6.631 4.005 1.00 84.81 151 ASP A N 1
ATOM 1166 C CA . ASP A 1 151 ? 15.319 5.260 3.700 1.00 84.81 151 ASP A CA 1
ATOM 1167 C C . ASP A 1 151 ? 14.228 4.497 2.934 1.00 84.81 151 ASP A C 1
ATOM 1169 O O . ASP A 1 151 ? 14.501 3.801 1.960 1.00 84.81 151 ASP A O 1
ATOM 1173 N N . LEU A 1 152 ? 12.962 4.672 3.330 1.00 80.19 152 LEU A N 1
ATOM 1174 C CA . LEU A 1 152 ? 11.818 4.057 2.652 1.00 80.19 152 LEU A CA 1
ATOM 1175 C C . LEU A 1 152 ? 11.631 4.583 1.228 1.00 80.19 152 LEU A C 1
ATOM 1177 O O . LEU A 1 152 ? 11.321 3.804 0.328 1.00 80.19 152 LEU A O 1
ATOM 1181 N N . LYS A 1 153 ? 11.848 5.885 1.009 1.00 77.50 153 LYS A N 1
ATOM 1182 C CA . LYS A 1 153 ? 11.857 6.481 -0.333 1.00 77.50 153 LYS A CA 1
ATOM 1183 C C . LYS A 1 153 ? 12.943 5.862 -1.198 1.00 77.50 153 LYS A C 1
ATOM 1185 O O . LYS A 1 153 ? 12.6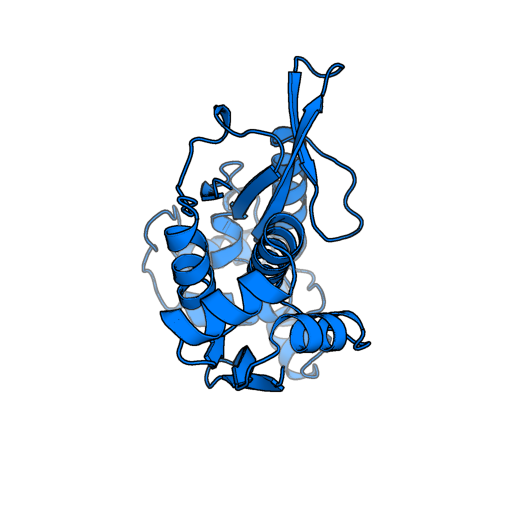68 5.471 -2.326 1.00 77.50 153 LYS A O 1
ATOM 1190 N N . GLU A 1 154 ? 14.158 5.744 -0.673 1.00 79.75 154 GLU A N 1
ATOM 1191 C CA . GLU A 1 154 ? 15.272 5.132 -1.399 1.00 79.75 154 GLU A CA 1
ATOM 1192 C C . GLU A 1 154 ? 15.004 3.655 -1.717 1.00 79.75 154 GLU A C 1
ATOM 1194 O O . GLU A 1 154 ? 15.241 3.210 -2.843 1.00 79.75 154 GLU A O 1
ATOM 1199 N N . PHE A 1 155 ? 14.442 2.910 -0.763 1.00 78.50 155 PHE A N 1
ATOM 1200 C CA . PHE A 1 155 ? 14.037 1.521 -0.954 1.00 78.50 155 PHE A CA 1
ATOM 1201 C C . PHE A 1 155 ? 12.996 1.379 -2.069 1.00 78.50 155 PHE A C 1
ATOM 1203 O O . PHE A 1 155 ? 13.192 0.594 -2.994 1.00 78.50 155 PHE A O 1
ATOM 1210 N N . ILE A 1 156 ? 11.930 2.180 -2.039 1.00 74.00 156 ILE A N 1
ATOM 1211 C CA . ILE A 1 156 ? 10.875 2.154 -3.059 1.00 74.00 156 ILE A CA 1
ATOM 1212 C C . ILE A 1 156 ? 11.405 2.554 -4.437 1.00 74.00 156 ILE A C 1
ATOM 1214 O O . ILE A 1 156 ? 11.094 1.896 -5.426 1.00 74.00 156 ILE A O 1
ATOM 1218 N N . VAL A 1 157 ? 12.251 3.584 -4.517 1.00 75.12 157 VAL A N 1
ATOM 1219 C CA . VAL A 1 157 ? 12.907 3.970 -5.776 1.00 75.12 157 VAL A CA 1
ATOM 1220 C C . VAL A 1 157 ? 13.794 2.840 -6.297 1.00 75.12 157 VAL A C 1
ATOM 1222 O O . VAL A 1 157 ? 13.853 2.609 -7.502 1.00 75.12 157 VAL A O 1
ATOM 1225 N N . THR A 1 158 ? 14.475 2.113 -5.410 1.00 77.44 158 THR A N 1
ATOM 1226 C CA . THR A 1 158 ? 15.287 0.950 -5.789 1.00 77.44 158 THR A CA 1
ATOM 1227 C C . THR A 1 158 ? 14.420 -0.184 -6.327 1.00 77.44 158 THR A C 1
ATOM 1229 O O . THR A 1 158 ? 14.772 -0.778 -7.341 1.00 77.44 158 THR A O 1
ATOM 1232 N N . LEU A 1 159 ? 13.269 -0.451 -5.707 1.00 73.75 159 LEU A N 1
ATOM 1233 C CA . LEU A 1 159 ? 12.313 -1.441 -6.203 1.00 73.75 159 LEU A CA 1
ATOM 1234 C C . LEU A 1 159 ? 11.726 -1.054 -7.562 1.00 73.75 159 LEU A C 1
ATOM 1236 O O . LEU A 1 159 ? 11.626 -1.900 -8.441 1.00 73.75 159 LEU A O 1
ATOM 1240 N N . ALA A 1 160 ? 11.412 0.225 -7.774 1.00 73.25 160 ALA A N 1
ATOM 1241 C CA . ALA A 1 160 ? 10.928 0.720 -9.063 1.00 73.25 160 ALA A CA 1
ATOM 1242 C C . ALA A 1 160 ? 11.969 0.586 -10.194 1.00 73.25 160 ALA A C 1
ATOM 1244 O O . ALA A 1 160 ? 11.620 0.685 -11.365 1.00 73.25 160 ALA A O 1
ATOM 1245 N N . LYS A 1 161 ? 13.251 0.369 -9.860 1.00 76.81 161 LYS A N 1
ATOM 1246 C CA . LYS A 1 161 ? 14.330 0.090 -10.825 1.00 76.81 161 LYS A CA 1
ATOM 1247 C C . LYS A 1 161 ? 14.475 -1.389 -11.166 1.00 76.81 161 LYS A C 1
ATOM 1249 O O . LYS A 1 161 ? 15.277 -1.718 -12.041 1.00 76.81 161 LYS A O 1
ATOM 1254 N N . CYS A 1 162 ? 13.766 -2.278 -10.474 1.00 79.12 162 CYS A N 1
ATOM 1255 C CA . CYS A 1 162 ? 13.772 -3.694 -10.804 1.00 79.12 162 CYS A CA 1
ATOM 1256 C C . CYS A 1 162 ? 13.202 -3.926 -12.209 1.00 79.12 162 CYS A C 1
ATOM 1258 O O . CYS A 1 162 ? 12.515 -3.081 -12.789 1.00 79.12 162 CYS A O 1
ATOM 1260 N N . ASN A 1 163 ? 13.514 -5.090 -12.774 1.00 86.19 163 ASN A N 1
ATOM 1261 C CA . ASN A 1 163 ? 12.943 -5.474 -14.055 1.00 86.19 163 ASN A CA 1
ATOM 1262 C C . ASN A 1 163 ? 11.423 -5.613 -13.934 1.00 86.19 163 ASN A C 1
ATOM 1264 O O . ASN A 1 163 ? 10.891 -5.981 -12.889 1.00 86.19 163 ASN A O 1
ATOM 1268 N N . LEU A 1 164 ? 10.725 -5.343 -15.031 1.00 83.50 164 LEU A N 1
ATOM 1269 C CA . LEU A 1 164 ? 9.284 -5.541 -15.119 1.00 83.50 164 LEU A CA 1
ATOM 1270 C C . LEU A 1 164 ? 8.947 -7.026 -15.007 1.00 83.50 164 LEU A C 1
ATOM 1272 O O . LEU A 1 164 ? 9.616 -7.848 -15.639 1.00 83.50 164 LEU A O 1
ATOM 1276 N N . THR A 1 165 ? 7.870 -7.376 -14.306 1.00 83.31 165 THR A N 1
ATOM 1277 C CA . THR A 1 165 ? 7.316 -8.732 -14.410 1.00 83.31 165 THR A CA 1
ATOM 1278 C C . THR A 1 165 ? 6.634 -8.926 -15.766 1.00 83.31 165 THR A C 1
ATOM 1280 O O . THR A 1 165 ? 6.282 -7.966 -16.465 1.00 83.31 165 THR A O 1
ATOM 1283 N N . TYR A 1 166 ? 6.401 -10.175 -16.166 1.00 81.69 166 TYR A N 1
ATOM 1284 C CA . TYR A 1 166 ? 5.631 -10.451 -17.383 1.00 81.69 166 TYR A CA 1
ATOM 1285 C C . TYR A 1 166 ? 4.189 -9.916 -17.310 1.00 81.69 166 TYR A C 1
ATOM 1287 O O . TYR A 1 166 ? 3.642 -9.467 -18.320 1.00 81.69 166 TYR A O 1
ATOM 1295 N N . ALA A 1 167 ? 3.576 -9.916 -16.127 1.00 76.88 167 ALA A N 1
ATOM 1296 C CA . ALA A 1 167 ? 2.252 -9.351 -15.902 1.00 76.88 167 ALA A CA 1
ATOM 1297 C C . ALA A 1 167 ? 2.243 -7.821 -16.070 1.00 76.88 167 ALA A C 1
ATOM 1299 O O . ALA A 1 167 ? 1.324 -7.276 -16.695 1.00 76.88 167 ALA A O 1
ATOM 1300 N N . ASP A 1 168 ? 3.290 -7.135 -15.604 1.00 79.12 168 ASP A N 1
ATOM 1301 C CA . ASP A 1 168 ? 3.464 -5.696 -15.825 1.00 79.12 168 ASP A CA 1
ATOM 1302 C C . ASP A 1 168 ? 3.623 -5.382 -17.322 1.00 79.12 168 ASP A C 1
ATOM 1304 O O . ASP A 1 168 ? 2.936 -4.505 -17.852 1.00 79.12 168 ASP A O 1
ATOM 1308 N N . LEU A 1 169 ? 4.445 -6.161 -18.040 1.00 83.50 169 LEU A N 1
ATOM 1309 C CA . LEU A 1 169 ? 4.632 -6.023 -19.491 1.00 83.50 169 LEU A CA 1
ATOM 1310 C C . LEU A 1 169 ? 3.333 -6.209 -20.280 1.00 83.50 169 LEU A C 1
ATOM 1312 O O . LEU A 1 169 ? 3.045 -5.416 -21.179 1.00 83.50 169 LEU A O 1
ATOM 1316 N N . LEU A 1 170 ? 2.538 -7.235 -19.957 1.00 81.06 170 LEU A N 1
ATOM 1317 C CA . LEU A 1 170 ? 1.239 -7.463 -20.598 1.00 81.06 170 LEU A CA 1
ATOM 1318 C C . LEU A 1 170 ? 0.288 -6.290 -20.373 1.00 81.06 170 LEU A C 1
ATOM 1320 O O . LEU A 1 170 ? -0.373 -5.835 -21.311 1.00 81.06 170 LEU A O 1
ATOM 1324 N N . THR A 1 171 ? 0.219 -5.819 -19.129 1.00 79.19 171 THR A N 1
ATOM 1325 C CA . THR A 1 171 ? -0.695 -4.748 -18.735 1.00 79.19 171 THR A CA 1
ATOM 1326 C C . THR A 1 171 ? -0.317 -3.446 -19.430 1.00 79.19 171 THR A C 1
ATOM 1328 O O . THR A 1 171 ? -1.169 -2.821 -20.064 1.00 79.19 171 THR A O 1
ATOM 1331 N N . MET A 1 172 ? 0.967 -3.083 -19.427 1.00 79.75 172 MET A N 1
ATOM 1332 C CA . MET A 1 172 ? 1.447 -1.897 -20.134 1.00 79.75 172 MET A CA 1
ATOM 1333 C C . MET A 1 172 ? 1.286 -2.001 -21.648 1.00 79.75 172 MET A C 1
ATOM 1335 O O . MET A 1 172 ? 0.809 -1.054 -22.267 1.00 79.75 172 MET A O 1
ATOM 1339 N N . HIS A 1 173 ? 1.588 -3.149 -22.261 1.00 86.31 173 HIS A N 1
ATOM 1340 C CA . HIS A 1 173 ? 1.368 -3.336 -23.696 1.00 86.31 173 HIS A CA 1
ATOM 1341 C C . HIS A 1 173 ? -0.116 -3.180 -24.063 1.00 86.31 173 HIS A C 1
ATOM 1343 O O . HIS A 1 173 ? -0.450 -2.519 -25.048 1.00 86.31 173 HIS A O 1
ATOM 1349 N N . SER A 1 174 ? -1.024 -3.738 -23.256 1.00 81.62 174 SER A N 1
ATOM 1350 C CA . SER A 1 174 ? -2.468 -3.585 -23.455 1.00 81.62 174 SER A CA 1
ATOM 1351 C C . SER A 1 174 ? -2.915 -2.124 -23.320 1.00 81.62 174 SER A C 1
ATOM 1353 O O . SER A 1 174 ? -3.670 -1.633 -24.166 1.00 81.62 174 SER A O 1
ATOM 1355 N N . ASN 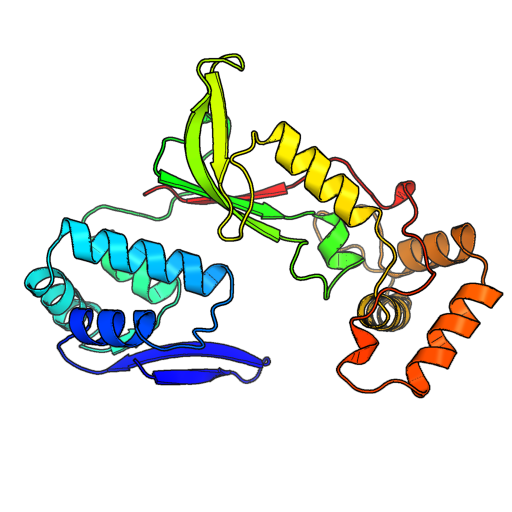A 1 175 ? -2.407 -1.425 -22.302 1.00 79.44 175 ASN A N 1
ATOM 1356 C CA . ASN A 1 175 ? -2.781 -0.048 -21.983 1.00 79.44 175 ASN A CA 1
ATOM 1357 C C . ASN A 1 175 ? -2.088 0.998 -22.868 1.00 79.44 175 ASN A C 1
ATOM 1359 O O . ASN A 1 175 ? -2.596 2.107 -23.000 1.00 79.44 175 ASN A O 1
ATOM 1363 N N . SER A 1 176 ? -0.996 0.646 -23.555 1.00 81.75 176 SER A N 1
ATOM 1364 C CA . SER A 1 176 ? -0.259 1.529 -24.480 1.00 81.75 176 SER A CA 1
ATOM 1365 C C . SER A 1 176 ? -1.094 2.048 -25.659 1.00 81.75 176 SER A C 1
ATOM 1367 O O . SER A 1 176 ? -0.682 2.949 -26.388 1.00 81.75 176 SER A O 1
ATOM 1369 N N . LYS A 1 177 ? -2.287 1.483 -25.867 1.00 80.81 177 LYS A N 1
ATOM 1370 C CA . LYS A 1 177 ? -3.256 1.939 -26.871 1.00 80.81 177 LYS A CA 1
ATOM 1371 C C . LYS A 1 177 ? -3.977 3.224 -26.460 1.00 80.81 177 LYS A C 1
ATOM 1373 O O . LYS A 1 177 ? -4.577 3.864 -27.322 1.00 80.81 177 LYS A O 1
ATOM 1378 N N . PHE A 1 178 ? -3.937 3.573 -25.176 1.00 78.44 178 PHE A N 1
ATOM 1379 C CA . PHE A 1 178 ? -4.568 4.758 -24.612 1.00 78.44 178 PHE A CA 1
ATOM 1380 C C . PHE A 1 178 ? -3.504 5.822 -24.332 1.00 78.44 178 PHE A C 1
ATOM 1382 O O . PHE A 1 178 ? -2.441 5.521 -23.790 1.00 78.44 178 PHE A O 1
ATOM 1389 N N . ASP A 1 179 ? -3.793 7.062 -24.723 1.00 80.00 179 ASP A N 1
ATOM 1390 C CA . ASP A 1 179 ? -2.880 8.208 -24.571 1.00 80.00 179 ASP A CA 1
ATOM 1391 C C . ASP A 1 179 ? -3.307 9.141 -23.425 1.00 80.00 179 ASP A C 1
ATOM 1393 O O . ASP A 1 179 ? -2.865 10.283 -23.333 1.00 80.00 179 ASP A O 1
ATOM 1397 N N . ASP A 1 180 ? -4.198 8.662 -22.557 1.00 74.81 180 ASP A N 1
ATOM 1398 C CA . ASP A 1 180 ? -4.693 9.431 -21.424 1.00 74.81 180 ASP A CA 1
ATOM 1399 C C . ASP A 1 180 ? -3.642 9.448 -20.306 1.00 74.81 180 ASP A C 1
ATOM 1401 O O . ASP A 1 180 ? -3.100 8.408 -19.917 1.00 74.81 180 ASP A O 1
ATOM 1405 N N . VAL A 1 181 ? -3.360 10.643 -19.790 1.00 71.19 181 VAL A N 1
ATOM 1406 C CA . VAL A 1 181 ? -2.539 10.844 -18.592 1.00 71.19 181 VAL A CA 1
ATOM 1407 C C . VAL A 1 181 ? -3.476 10.825 -17.388 1.00 71.19 181 VAL A C 1
ATOM 1409 O O . VAL A 1 181 ? -4.436 11.600 -17.338 1.00 71.19 181 VAL A O 1
ATOM 1412 N N . LEU A 1 182 ? -3.239 9.914 -16.442 1.00 63.94 182 LEU A N 1
ATOM 1413 C CA . LEU A 1 182 ? -4.035 9.832 -15.218 1.00 63.94 182 LEU A CA 1
ATOM 1414 C C . LEU A 1 182 ? -3.757 11.044 -14.316 1.00 63.94 182 LEU A C 1
ATOM 1416 O O . LEU A 1 182 ? -2.696 11.663 -14.374 1.00 63.94 182 LEU A O 1
ATOM 1420 N N . GLU A 1 183 ? -4.729 11.402 -13.478 1.00 59.06 183 GLU A N 1
ATOM 1421 C CA . GLU A 1 183 ? -4.580 12.514 -12.539 1.00 59.06 183 GLU A CA 1
ATOM 1422 C C . GLU A 1 183 ? -3.421 12.245 -11.565 1.00 59.06 183 GLU A C 1
ATOM 1424 O O . GLU A 1 183 ? -3.434 11.252 -10.842 1.00 59.06 183 GLU A O 1
ATOM 1429 N N . GLY A 1 184 ? -2.430 13.143 -11.551 1.00 60.06 184 GLY A N 1
ATOM 1430 C CA . GLY A 1 184 ? -1.226 13.020 -10.722 1.00 60.06 184 GLY A CA 1
ATOM 1431 C C . GLY A 1 184 ? -0.016 12.386 -11.417 1.00 60.06 184 GLY A C 1
ATOM 1432 O O . GLY A 1 184 ? 1.048 12.356 -10.808 1.00 60.06 184 GLY A O 1
ATOM 1433 N N . GLU A 1 185 ? -0.150 11.944 -12.671 1.00 66.00 185 GLU A N 1
ATOM 1434 C CA . GLU A 1 185 ? 0.930 11.327 -13.452 1.00 66.00 185 GLU A CA 1
ATOM 1435 C C . GLU A 1 185 ? 1.550 12.302 -14.467 1.00 66.00 185 GLU A C 1
ATOM 1437 O O . GLU A 1 185 ? 0.878 13.198 -14.983 1.00 66.00 185 GLU A O 1
ATOM 1442 N N . GLU A 1 186 ? 2.830 12.103 -14.801 1.00 69.44 186 GLU A N 1
ATOM 1443 C CA . GLU A 1 186 ? 3.521 12.903 -15.830 1.00 69.44 186 GLU A CA 1
ATOM 1444 C C . GLU A 1 186 ? 3.454 12.284 -17.237 1.00 69.44 186 GLU A C 1
ATOM 1446 O O . GLU A 1 186 ? 3.629 12.994 -18.230 1.00 69.44 186 GLU A O 1
ATOM 1451 N N . PHE A 1 187 ? 3.180 10.978 -17.340 1.00 71.06 187 PHE A N 1
ATOM 1452 C CA . PHE A 1 187 ? 3.199 10.230 -18.601 1.00 71.06 187 PHE A CA 1
ATOM 1453 C C . PHE A 1 187 ? 1.904 9.455 -18.841 1.00 71.06 187 PHE A C 1
ATOM 1455 O O . PHE A 1 187 ? 1.309 8.899 -17.917 1.00 71.06 187 PHE A O 1
ATOM 1462 N N . SER A 1 188 ? 1.505 9.338 -20.110 1.00 79.56 188 SER A N 1
ATOM 1463 C CA . SER A 1 188 ? 0.499 8.356 -20.519 1.00 79.56 188 SER A CA 1
ATOM 1464 C C . SER A 1 188 ? 1.106 6.948 -20.567 1.00 79.56 188 SER A C 1
ATOM 1466 O O . SER A 1 188 ? 2.318 6.772 -20.738 1.00 79.56 188 SER A O 1
ATOM 1468 N N . CYS A 1 189 ? 0.261 5.912 -20.490 1.00 77.56 189 CYS A N 1
ATOM 1469 C CA . CYS A 1 189 ? 0.708 4.518 -20.651 1.00 77.56 189 CYS A CA 1
ATOM 1470 C C . CYS A 1 189 ? 1.438 4.295 -21.987 1.00 77.56 189 CYS A C 1
ATOM 1472 O O . CYS A 1 189 ? 2.348 3.471 -22.082 1.00 77.56 189 CYS A O 1
ATOM 1474 N N . LYS A 1 190 ? 1.047 5.033 -23.030 1.00 85.62 190 LYS A N 1
ATOM 1475 C CA . LYS A 1 190 ? 1.676 4.979 -24.347 1.00 85.62 190 LYS A CA 1
ATOM 1476 C C . LYS A 1 190 ? 3.081 5.576 -24.349 1.00 85.62 190 LYS A C 1
ATOM 1478 O O . LYS A 1 190 ? 3.997 4.935 -24.856 1.00 85.62 190 LYS A O 1
ATOM 1483 N N . GLN A 1 191 ? 3.262 6.761 -23.767 1.00 85.88 191 GLN A N 1
ATOM 1484 C CA . GLN A 1 191 ? 4.578 7.401 -23.667 1.00 85.88 191 GLN A CA 1
ATOM 1485 C C . GLN A 1 191 ? 5.554 6.534 -22.867 1.00 85.88 191 GLN A C 1
ATOM 1487 O O . GLN A 1 191 ? 6.680 6.301 -23.297 1.00 85.88 191 GLN A O 1
ATOM 1492 N N . ALA A 1 192 ? 5.097 5.974 -21.749 1.00 82.12 192 ALA A N 1
ATOM 1493 C CA . ALA A 1 192 ? 5.904 5.059 -20.954 1.00 82.12 192 ALA A CA 1
ATOM 1494 C C . ALA A 1 192 ? 6.292 3.787 -21.719 1.00 82.12 192 ALA A C 1
ATOM 1496 O O . ALA A 1 192 ? 7.443 3.351 -21.670 1.00 82.12 192 ALA A O 1
ATOM 1497 N N . TRP A 1 193 ? 5.359 3.214 -22.484 1.00 87.69 193 TRP A N 1
ATOM 1498 C CA . TRP A 1 193 ? 5.650 2.067 -23.341 1.00 87.69 193 TRP A CA 1
ATOM 1499 C C . TRP A 1 193 ? 6.720 2.383 -24.394 1.00 87.69 193 TRP A C 1
ATOM 1501 O O . TRP A 1 193 ? 7.614 1.571 -24.636 1.00 87.69 193 TRP A O 1
ATOM 1511 N N . GLU A 1 194 ? 6.661 3.567 -25.005 1.00 89.81 194 GLU A N 1
ATOM 1512 C CA . GLU A 1 194 ? 7.673 4.025 -25.959 1.00 89.81 194 GLU A CA 1
ATOM 1513 C C . GLU A 1 194 ? 9.054 4.149 -25.300 1.00 89.81 194 GLU A C 1
ATOM 1515 O O . GLU A 1 194 ? 10.031 3.644 -25.855 1.00 89.81 194 GLU A O 1
ATOM 1520 N N . GLU A 1 195 ? 9.141 4.712 -24.093 1.00 89.44 195 GLU A N 1
ATOM 1521 C CA . GLU A 1 195 ? 10.394 4.795 -23.328 1.00 89.44 195 GLU A CA 1
ATOM 1522 C C . GLU A 1 195 ? 10.968 3.413 -22.974 1.00 89.44 195 GLU A C 1
ATOM 1524 O O . GLU A 1 195 ? 12.171 3.174 -23.122 1.00 89.44 195 GLU A O 1
ATOM 1529 N N . ILE A 1 196 ? 10.118 2.456 -22.590 1.00 89.12 196 ILE A N 1
ATOM 1530 C CA . ILE A 1 196 ? 10.532 1.069 -22.322 1.00 89.12 196 ILE A CA 1
ATOM 1531 C C . ILE A 1 196 ? 11.106 0.417 -23.582 1.00 89.12 196 ILE A C 1
ATOM 1533 O O . ILE A 1 196 ? 12.175 -0.204 -23.531 1.00 89.12 196 ILE A O 1
ATOM 1537 N N . VAL A 1 197 ? 10.423 0.574 -24.720 1.00 91.88 197 VAL A N 1
ATOM 1538 C CA . VAL A 1 197 ? 10.878 0.051 -26.016 1.00 91.88 197 VAL A CA 1
ATOM 1539 C C . VAL A 1 197 ? 12.179 0.720 -26.458 1.00 91.88 197 VAL A C 1
ATOM 1541 O O . VAL A 1 197 ? 13.054 0.035 -26.994 1.00 91.88 197 VAL A O 1
ATOM 1544 N N . ASN A 1 198 ? 12.333 2.022 -26.216 1.00 93.69 198 ASN A N 1
ATOM 1545 C CA . ASN A 1 198 ? 13.538 2.778 -26.547 1.00 93.69 198 ASN A CA 1
ATOM 1546 C C . ASN A 1 198 ? 14.746 2.314 -25.723 1.00 93.69 198 ASN A C 1
ATOM 1548 O O . ASN A 1 198 ? 15.818 2.111 -26.293 1.00 93.69 198 ASN A O 1
ATOM 1552 N N . LYS A 1 199 ? 14.578 2.102 -24.409 1.00 92.75 199 LYS A N 1
ATOM 1553 C CA . LYS A 1 199 ? 15.659 1.644 -23.521 1.00 92.75 199 LYS A CA 1
ATOM 1554 C C . LYS A 1 199 ? 16.099 0.210 -23.819 1.00 92.75 199 LYS A C 1
ATOM 1556 O O . LYS A 1 199 ? 17.294 -0.058 -23.897 1.00 92.75 199 LYS A O 1
ATOM 1561 N N . ASN A 1 200 ? 15.145 -0.706 -23.972 1.00 93.88 200 ASN A N 1
ATOM 1562 C CA . ASN A 1 200 ? 15.429 -2.146 -24.024 1.00 93.88 200 ASN A CA 1
ATOM 1563 C C . ASN A 1 200 ? 15.614 -2.686 -25.451 1.00 93.88 200 ASN A C 1
ATOM 1565 O O . ASN A 1 200 ? 16.192 -3.753 -25.651 1.00 93.88 200 ASN A O 1
ATOM 1569 N N . GLY A 1 201 ? 15.129 -1.956 -26.456 1.00 94.44 201 GLY A N 1
ATOM 1570 C CA . GLY A 1 201 ? 15.117 -2.387 -27.847 1.00 94.44 201 GLY A CA 1
ATOM 1571 C C . GLY A 1 201 ? 13.871 -3.204 -28.197 1.00 94.44 201 GLY A C 1
ATOM 1572 O O . GLY A 1 201 ? 13.494 -4.165 -27.525 1.00 94.44 201 GLY A O 1
ATOM 1573 N N . ARG A 1 202 ? 13.239 -2.846 -29.321 1.00 93.56 202 ARG A N 1
ATOM 1574 C CA . ARG A 1 202 ? 11.969 -3.436 -29.784 1.00 93.56 202 ARG A CA 1
ATOM 1575 C C . ARG A 1 202 ? 12.007 -4.959 -29.934 1.00 93.56 202 ARG A C 1
ATOM 1577 O O . ARG A 1 202 ? 11.010 -5.615 -29.648 1.00 93.56 202 ARG A O 1
ATOM 1584 N N . GLU A 1 203 ? 13.125 -5.511 -30.397 1.00 93.12 203 GLU A N 1
ATOM 1585 C CA . GLU A 1 203 ? 13.275 -6.957 -30.602 1.00 93.12 203 GLU A CA 1
ATOM 1586 C C . GLU A 1 203 ? 13.263 -7.720 -29.272 1.00 93.12 203 GLU A C 1
ATOM 1588 O O . GLU A 1 203 ? 12.553 -8.712 -29.144 1.00 93.12 203 GLU A O 1
ATOM 1593 N N . VAL A 1 204 ? 13.960 -7.210 -28.252 1.00 92.81 204 VAL A N 1
ATOM 1594 C CA . VAL A 1 204 ? 13.998 -7.814 -26.911 1.00 92.81 204 VAL A CA 1
ATOM 1595 C C . VAL A 1 204 ? 12.610 -7.791 -26.276 1.00 92.81 204 VAL A C 1
ATOM 1597 O O . VAL A 1 204 ? 12.131 -8.823 -25.818 1.00 92.81 204 VAL A O 1
ATOM 1600 N N . VAL A 1 205 ? 11.931 -6.643 -26.327 1.00 91.19 205 VAL A N 1
ATOM 1601 C CA . VAL A 1 205 ? 10.566 -6.488 -25.796 1.00 91.19 205 VAL A CA 1
ATOM 1602 C C . VAL A 1 205 ? 9.586 -7.431 -26.494 1.00 91.19 205 VAL A C 1
ATOM 1604 O O . VAL A 1 205 ? 8.768 -8.067 -25.836 1.00 91.19 205 VAL A O 1
ATOM 1607 N N . SER A 1 206 ? 9.683 -7.564 -27.821 1.00 89.12 206 SER A N 1
ATOM 1608 C CA . SER A 1 206 ? 8.814 -8.469 -28.586 1.00 89.12 206 SER A CA 1
ATOM 1609 C C . SER A 1 206 ? 9.057 -9.933 -28.214 1.00 89.12 206 SER A C 1
ATOM 1611 O O . SER A 1 206 ? 8.098 -10.673 -28.015 1.00 89.12 206 SER A O 1
ATOM 1613 N N . ASN A 1 207 ? 10.323 -10.331 -28.053 1.00 89.75 207 ASN A N 1
ATOM 1614 C CA . ASN A 1 207 ? 10.688 -11.686 -27.643 1.00 89.75 207 ASN A CA 1
ATOM 1615 C C . ASN A 1 207 ? 10.186 -12.013 -26.231 1.00 89.75 207 ASN A C 1
ATOM 1617 O O . ASN A 1 207 ? 9.653 -13.100 -26.018 1.00 89.75 207 ASN A O 1
ATOM 1621 N N . GLU A 1 208 ? 10.320 -11.084 -25.278 1.00 89.44 208 GLU A N 1
ATOM 1622 C CA . GLU A 1 208 ? 9.791 -11.273 -23.922 1.00 89.44 208 GLU A CA 1
ATOM 1623 C C . GLU A 1 208 ? 8.261 -11.377 -23.943 1.00 89.44 208 GLU A C 1
ATOM 1625 O O . GLU A 1 208 ? 7.733 -12.289 -23.322 1.00 89.44 208 GLU A O 1
ATOM 1630 N N . LEU A 1 209 ? 7.545 -10.538 -24.709 1.00 87.19 209 LEU A N 1
ATOM 1631 C CA . LEU A 1 209 ? 6.083 -10.630 -24.865 1.00 87.19 209 LEU A CA 1
ATOM 1632 C C . LEU A 1 209 ? 5.622 -11.950 -25.503 1.00 87.19 209 LEU A C 1
ATOM 1634 O O . LEU A 1 209 ? 4.589 -12.495 -25.112 1.00 87.19 209 LEU A O 1
ATOM 1638 N N . ASP A 1 210 ? 6.358 -12.466 -26.488 1.00 85.06 210 ASP A N 1
ATOM 1639 C CA . ASP A 1 210 ? 6.049 -13.755 -27.108 1.00 85.06 210 ASP A CA 1
ATOM 1640 C C . ASP A 1 210 ? 6.290 -14.918 -26.143 1.00 85.06 210 ASP A C 1
ATOM 1642 O O . ASP A 1 210 ? 5.474 -15.839 -26.093 1.00 85.06 210 ASP A O 1
ATOM 1646 N N . PHE A 1 211 ? 7.335 -14.834 -25.315 1.00 79.38 211 PHE A N 1
ATOM 1647 C CA . PHE A 1 211 ? 7.655 -15.834 -24.294 1.00 79.38 211 PHE A CA 1
ATOM 1648 C C . PHE A 1 211 ? 6.553 -15.986 -23.231 1.00 79.38 211 PHE A C 1
ATOM 1650 O O . PHE A 1 211 ? 6.389 -17.057 -22.648 1.00 79.38 211 PHE A O 1
ATOM 1657 N N . ILE A 1 212 ? 5.737 -14.948 -23.013 1.00 77.56 212 ILE A N 1
ATOM 1658 C CA . ILE A 1 212 ? 4.599 -14.984 -22.077 1.00 77.56 212 ILE A CA 1
ATOM 1659 C C . ILE A 1 212 ? 3.542 -16.005 -22.499 1.00 77.56 212 ILE A C 1
ATOM 1661 O O . ILE A 1 212 ? 2.902 -16.613 -21.642 1.00 77.56 212 ILE A O 1
ATOM 1665 N N . LYS A 1 213 ? 3.366 -16.229 -23.809 1.00 71.81 213 LYS A N 1
ATOM 1666 C CA . LYS A 1 213 ? 2.354 -17.158 -24.349 1.00 71.81 213 LYS A CA 1
ATOM 1667 C C . LYS A 1 213 ? 2.577 -18.603 -23.896 1.00 71.81 213 LYS A C 1
ATOM 1669 O O . LYS A 1 213 ? 1.625 -19.379 -23.885 1.00 71.81 213 LYS A O 1
ATOM 1674 N N . ASP A 1 214 ? 3.806 -18.929 -23.503 1.00 72.62 214 ASP A N 1
ATOM 1675 C CA . ASP A 1 214 ? 4.226 -20.267 -23.097 1.00 72.62 214 ASP A CA 1
ATOM 1676 C C . ASP A 1 214 ? 4.292 -20.442 -21.567 1.00 72.62 214 ASP A C 1
ATOM 1678 O O . ASP A 1 214 ? 4.638 -21.525 -21.085 1.00 72.62 214 ASP A O 1
ATOM 1682 N N . ARG A 1 215 ? 3.959 -19.404 -20.780 1.00 67.56 215 ARG A N 1
ATOM 1683 C CA . ARG A 1 215 ? 3.979 -19.453 -19.310 1.00 67.56 215 ARG A CA 1
ATOM 1684 C C . ARG A 1 215 ? 2.620 -19.791 -18.702 1.00 67.56 215 ARG A C 1
ATOM 1686 O O . ARG A 1 215 ? 1.563 -19.473 -19.239 1.00 67.56 215 ARG A O 1
ATOM 1693 N N . ASP A 1 216 ? 2.662 -20.433 -17.535 1.00 71.94 216 ASP A N 1
ATOM 1694 C CA . ASP A 1 216 ? 1.476 -20.640 -16.708 1.00 71.94 216 ASP A CA 1
ATOM 1695 C C . ASP A 1 216 ? 1.114 -19.378 -15.898 1.00 71.94 216 ASP A C 1
ATOM 1697 O O . ASP A 1 216 ? 1.881 -18.420 -15.809 1.00 71.94 216 ASP A O 1
ATOM 1701 N N . MET A 1 217 ? -0.067 -19.392 -15.270 1.00 58.50 217 MET A N 1
ATOM 1702 C CA . MET A 1 217 ? -0.596 -18.272 -14.473 1.00 58.50 217 MET A CA 1
ATOM 1703 C C . MET A 1 217 ? 0.288 -17.861 -13.284 1.00 58.50 217 MET A C 1
ATOM 1705 O O . MET A 1 217 ? 0.057 -16.801 -12.714 1.00 58.50 217 MET A O 1
ATOM 1709 N N . ARG A 1 218 ? 1.252 -18.684 -12.856 1.00 60.38 218 ARG A N 1
ATOM 1710 C CA . ARG A 1 218 ? 2.177 -18.322 -11.770 1.00 60.38 218 ARG A CA 1
ATOM 1711 C C . ARG A 1 218 ? 3.440 -17.688 -12.334 1.00 60.38 218 ARG A C 1
ATOM 1713 O O . ARG A 1 218 ? 3.901 -16.691 -11.798 1.00 60.38 218 ARG A O 1
ATOM 1720 N N . GLY A 1 219 ? 3.944 -18.217 -13.446 1.00 68.00 219 GLY A N 1
ATOM 1721 C CA . GLY A 1 219 ? 5.146 -17.728 -14.112 1.00 68.00 219 GLY A CA 1
ATOM 1722 C C . GLY A 1 219 ? 5.009 -16.345 -14.752 1.00 68.00 219 GLY A C 1
ATOM 1723 O O . GLY A 1 219 ? 6.023 -15.770 -15.132 1.00 68.00 219 GLY A O 1
ATOM 1724 N N . ILE A 1 220 ? 3.797 -15.788 -14.875 1.00 74.00 220 ILE A N 1
ATOM 1725 C CA . ILE A 1 220 ? 3.610 -14.397 -15.326 1.00 74.00 220 ILE A CA 1
ATOM 1726 C C . ILE A 1 220 ? 4.037 -13.356 -14.275 1.00 74.00 220 ILE A C 1
ATOM 1728 O O . ILE A 1 220 ? 4.224 -12.197 -14.625 1.00 74.00 220 ILE A O 1
ATOM 1732 N N . TYR A 1 221 ? 4.209 -13.750 -13.011 1.00 72.62 221 TYR A N 1
ATOM 1733 C CA . TYR A 1 221 ? 4.706 -12.863 -11.952 1.00 72.62 221 TYR A CA 1
ATOM 1734 C C . TYR A 1 221 ? 6.228 -12.947 -11.766 1.00 72.62 221 TYR A C 1
ATOM 1736 O O . TYR A 1 221 ? 6.769 -12.280 -10.892 1.00 72.62 221 TYR A O 1
ATOM 1744 N N . ASP A 1 222 ? 6.919 -13.750 -12.582 1.00 80.31 222 ASP A N 1
ATOM 1745 C CA . ASP A 1 222 ? 8.380 -13.755 -12.619 1.00 80.31 222 ASP A CA 1
ATOM 1746 C C . ASP A 1 222 ? 8.905 -12.481 -13.303 1.00 80.31 222 ASP A C 1
ATOM 1748 O O . ASP A 1 222 ? 8.287 -11.957 -14.241 1.00 80.31 222 ASP A O 1
ATOM 1752 N N . ASP A 1 223 ? 10.090 -12.036 -12.879 1.00 83.75 223 ASP A N 1
ATOM 1753 C CA . ASP A 1 223 ? 10.816 -10.935 -13.511 1.00 83.75 223 ASP A CA 1
ATOM 1754 C C . ASP A 1 223 ? 11.178 -11.278 -14.965 1.00 83.75 223 ASP A C 1
ATOM 1756 O O . ASP A 1 223 ? 11.707 -12.354 -15.275 1.00 83.75 223 ASP A O 1
ATOM 1760 N N . SER A 1 224 ? 10.936 -10.329 -15.865 1.00 86.12 224 SER A N 1
ATOM 1761 C CA . SER A 1 224 ? 11.416 -10.378 -17.245 1.00 86.12 224 SER A CA 1
ATOM 1762 C C . SER A 1 224 ? 12.850 -9.846 -17.353 1.00 86.12 224 SER A C 1
ATOM 1764 O O . SER A 1 224 ? 13.492 -9.454 -16.374 1.00 86.12 224 SER A O 1
ATOM 1766 N N . ARG A 1 225 ? 13.376 -9.793 -18.579 1.00 87.75 225 ARG A N 1
ATOM 1767 C CA . ARG A 1 225 ? 14.640 -9.097 -18.880 1.00 87.75 225 ARG A CA 1
ATOM 1768 C C . ARG A 1 225 ? 14.469 -7.609 -19.190 1.00 87.75 225 ARG A C 1
ATOM 1770 O O . ARG A 1 225 ? 15.455 -6.965 -19.534 1.00 87.75 225 ARG A O 1
ATOM 1777 N N . ILE A 1 226 ? 13.246 -7.084 -19.134 1.00 89.38 226 ILE A N 1
ATOM 1778 C CA . ILE A 1 226 ? 12.960 -5.698 -19.499 1.00 89.38 226 ILE A CA 1
ATOM 1779 C C . ILE A 1 226 ? 13.207 -4.795 -18.295 1.00 89.38 226 ILE A C 1
ATOM 1781 O O . ILE A 1 226 ? 12.507 -4.872 -17.287 1.00 89.38 226 ILE A O 1
ATOM 1785 N N . GLU A 1 227 ? 14.203 -3.929 -18.426 1.00 88.56 227 GLU A N 1
ATOM 1786 C CA . GLU A 1 227 ? 14.562 -2.940 -17.418 1.00 88.56 227 GLU A CA 1
ATOM 1787 C C . GLU A 1 227 ? 13.588 -1.757 -17.431 1.00 88.56 227 GLU A C 1
ATOM 1789 O O . GLU A 1 227 ? 13.199 -1.270 -18.502 1.00 88.56 227 GLU A O 1
ATOM 1794 N N . MET A 1 228 ? 13.286 -1.216 -16.249 1.00 84.31 228 MET A N 1
ATOM 1795 C CA . MET A 1 228 ? 12.565 0.049 -16.124 1.00 84.31 228 MET A CA 1
ATOM 1796 C C . MET A 1 228 ? 13.461 1.238 -16.538 1.00 84.31 228 MET A C 1
ATOM 1798 O O . MET A 1 228 ? 14.604 1.347 -16.075 1.00 84.31 228 MET A O 1
ATOM 1802 N N . PRO A 1 229 ? 13.009 2.149 -17.420 1.00 84.12 229 PRO A N 1
ATOM 1803 C CA . PRO A 1 229 ? 13.713 3.400 -17.705 1.00 84.12 229 PRO A CA 1
ATOM 1804 C C . PRO A 1 229 ? 13.747 4.356 -16.508 1.00 84.12 229 PRO A C 1
ATOM 1806 O O . PRO A 1 229 ? 12.706 4.667 -15.943 1.00 84.12 229 PRO A O 1
ATOM 1809 N N . ASP A 1 230 ? 14.924 4.908 -16.182 1.00 80.31 230 ASP A N 1
ATOM 1810 C CA . ASP A 1 230 ? 15.078 5.855 -15.061 1.00 80.31 230 ASP A CA 1
ATOM 1811 C C . ASP A 1 230 ? 14.216 7.116 -15.226 1.00 80.31 230 ASP A C 1
ATOM 1813 O O . ASP A 1 230 ? 13.781 7.695 -14.238 1.00 80.31 230 ASP A O 1
ATOM 1817 N N . VAL A 1 231 ? 13.939 7.533 -16.469 1.00 78.81 231 VAL A N 1
ATOM 1818 C CA . VAL A 1 231 ? 13.077 8.692 -16.767 1.00 78.81 231 VAL A CA 1
ATOM 1819 C C . VAL A 1 231 ? 11.626 8.482 -16.322 1.00 78.81 231 VAL A C 1
ATOM 1821 O O . VAL A 1 231 ? 10.920 9.454 -16.089 1.00 78.81 231 VAL A O 1
ATOM 1824 N N . LEU A 1 232 ? 11.193 7.225 -16.172 1.00 75.62 232 LEU A N 1
ATOM 1825 C CA . LEU A 1 232 ? 9.866 6.864 -15.671 1.00 75.62 232 LEU A CA 1
ATOM 1826 C C . LEU A 1 232 ? 9.851 6.659 -14.150 1.00 75.62 232 LEU A C 1
ATOM 1828 O O . LEU A 1 232 ? 8.812 6.316 -13.590 1.00 75.62 232 LEU A O 1
ATOM 1832 N N . ILE A 1 233 ? 10.985 6.852 -13.468 1.00 72.69 233 ILE A N 1
ATOM 1833 C CA . ILE A 1 233 ? 11.127 6.671 -12.023 1.00 72.69 233 ILE A CA 1
ATOM 1834 C C . ILE A 1 233 ? 11.355 8.037 -11.389 1.00 72.69 233 ILE A C 1
ATOM 1836 O O . ILE A 1 233 ? 12.449 8.601 -11.431 1.00 72.69 233 ILE A O 1
ATOM 1840 N N . PHE A 1 234 ? 10.316 8.559 -10.753 1.00 65.31 234 PHE A N 1
ATOM 1841 C CA . PHE A 1 234 ? 10.386 9.801 -10.012 1.00 65.31 234 PHE A CA 1
ATOM 1842 C C . PHE A 1 234 ? 10.693 9.496 -8.546 1.00 65.31 234 PHE A C 1
ATOM 1844 O O . PHE A 1 234 ? 10.126 8.569 -7.965 1.00 65.31 234 PHE A O 1
ATOM 1851 N N . PRO A 1 235 ? 11.582 10.280 -7.917 1.00 56.91 235 PRO A N 1
ATOM 1852 C CA . PRO A 1 235 ? 11.833 10.186 -6.482 1.00 56.91 235 PRO A CA 1
ATOM 1853 C C . PRO A 1 235 ? 10.648 10.691 -5.637 1.00 56.91 235 PRO A C 1
ATOM 1855 O O . PRO A 1 235 ? 10.671 10.582 -4.405 1.00 56.91 235 PRO A O 1
ATOM 1858 N N . ASP A 1 236 ? 9.621 11.250 -6.279 1.00 56.97 236 ASP A N 1
ATOM 1859 C CA . ASP A 1 236 ? 8.433 11.765 -5.622 1.00 56.97 236 ASP A CA 1
ATOM 1860 C C . ASP A 1 236 ? 7.486 10.617 -5.254 1.00 56.97 236 ASP A C 1
ATOM 1862 O O . ASP A 1 236 ? 6.770 10.052 -6.073 1.00 56.97 236 ASP A O 1
ATOM 1866 N N . MET A 1 237 ? 7.490 10.265 -3.968 1.00 55.69 237 MET A N 1
ATOM 1867 C CA . MET A 1 237 ? 6.426 9.461 -3.374 1.00 55.69 237 MET A CA 1
ATOM 1868 C C . MET A 1 237 ? 5.284 10.361 -2.928 1.00 55.69 237 MET A C 1
ATOM 1870 O O . MET A 1 237 ? 5.509 11.310 -2.163 1.00 55.69 237 MET A O 1
ATOM 1874 N N . ASN A 1 238 ? 4.058 9.981 -3.282 1.00 54.81 238 ASN A N 1
ATOM 1875 C CA . ASN A 1 238 ? 2.889 10.550 -2.643 1.00 54.81 238 ASN A CA 1
ATOM 1876 C C . ASN A 1 238 ? 2.655 9.831 -1.318 1.00 54.81 238 ASN A C 1
ATOM 1878 O O . ASN A 1 238 ? 2.548 8.607 -1.225 1.00 54.81 238 ASN A O 1
ATOM 1882 N N . VAL A 1 239 ? 2.557 10.628 -0.263 1.00 52.88 239 VAL A N 1
ATOM 1883 C CA . VAL A 1 239 ? 1.934 10.181 0.975 1.00 52.88 239 VAL A CA 1
ATOM 1884 C C . VAL A 1 239 ? 0.442 10.283 0.731 1.00 52.88 239 VAL A C 1
ATOM 1886 O O . VAL A 1 239 ? -0.129 11.370 0.777 1.00 52.88 239 VAL A O 1
ATOM 1889 N N . VAL A 1 240 ? -0.161 9.154 0.382 1.00 49.06 240 VAL A N 1
ATOM 1890 C CA . VAL A 1 240 ? -1.559 9.108 -0.055 1.00 49.06 240 VAL A CA 1
ATOM 1891 C C . VAL A 1 240 ? -2.505 9.077 1.149 1.00 49.06 240 VAL A C 1
ATOM 1893 O O . VAL A 1 240 ? -3.641 9.540 1.059 1.00 49.06 240 VAL A O 1
ATOM 1896 N N . GLY A 1 241 ? -2.028 8.631 2.315 1.00 48.31 241 GLY A N 1
ATOM 1897 C CA . GLY A 1 241 ? -2.811 8.663 3.544 1.00 48.31 241 GLY A CA 1
ATOM 1898 C C . GLY A 1 241 ? -1.947 8.675 4.795 1.00 48.31 241 GLY A C 1
ATOM 1899 O O . GLY A 1 241 ? -0.954 7.960 4.902 1.00 48.31 241 GLY A O 1
ATOM 1900 N N . VAL A 1 242 ? -2.360 9.478 5.767 1.00 48.62 242 VAL A N 1
ATOM 1901 C CA . VAL A 1 242 ? -1.913 9.368 7.155 1.00 48.62 242 VAL A CA 1
ATOM 1902 C C . VAL A 1 242 ? -3.165 9.098 7.974 1.00 48.62 242 VAL A C 1
ATOM 1904 O O . VAL A 1 242 ? -4.177 9.748 7.739 1.00 48.62 242 VAL A O 1
ATOM 1907 N N . MET A 1 243 ? -3.133 8.134 8.883 1.00 47.38 243 MET A N 1
ATOM 1908 C CA . MET A 1 243 ? -4.253 7.834 9.770 1.00 47.38 243 MET A CA 1
ATOM 1909 C C . MET A 1 243 ? -3.844 8.179 11.198 1.00 47.38 243 MET A C 1
ATOM 1911 O O . MET A 1 243 ? -2.903 7.598 11.739 1.00 47.38 243 MET A O 1
ATOM 1915 N N . GLU A 1 244 ? -4.545 9.152 11.776 1.00 44.44 244 GLU A N 1
ATOM 1916 C CA . GLU A 1 244 ? -4.571 9.395 13.218 1.00 44.44 244 GLU A CA 1
ATOM 1917 C C . GLU A 1 244 ? -5.280 8.237 13.927 1.00 44.44 244 GLU A C 1
ATOM 1919 O O . GLU A 1 244 ? -6.373 7.839 13.511 1.00 44.44 244 GLU A O 1
ATOM 1924 N N . ILE A 1 245 ? -4.643 7.713 14.976 1.00 45.72 245 ILE A N 1
ATOM 1925 C CA . ILE A 1 245 ? -5.313 6.908 16.003 1.00 45.72 245 ILE A CA 1
ATOM 1926 C C . ILE A 1 245 ? -5.683 7.832 17.155 1.00 45.72 245 ILE A C 1
ATOM 1928 O O . ILE A 1 245 ? -4.786 8.557 17.647 1.00 45.72 245 ILE A O 1
#

Organism: NCBI:txid573737

pLDDT: mean 77.27, std 12.15, range [44.44, 94.44]

Radius of gyration: 21.11 Å; chains: 1; bounding box: 47×37×57 Å

Sequence (245 aa):
MRQRIEEDGSIAYIYEGKDLSGALNKLIAHDPFVLDCTLFVNLCMTLSLRDELGDERLNELLSSKLGGKFSLDASDVNKLLEEIGLKIAVKSVNQMNKGDILYIEAVNARVFHPTATMNSHNLVCIGKNPAADHQLMFQGFERMEPSTLADLKEFIVTLAKCNLTYADLLTMHSNSKFDDVLEGEEFSCKQAWEEIVNKNGREVVSNELDFIKDRDMRGIYDDSRIEMPDVLIFPDMNVVGVMEI